Protein AF-A0A7I9VEM4-F1 (afdb_monomer)

InterPro domains:
  IPR002543 FtsK domain [PS50901] (90-283)
  IPR027417 P-loop containing nucleoside triphosphate hydrolase [G3DSA:3.40.50.300] (82-344)
  IPR027417 P-loop containing nucleoside triphosphate hydrolase [SSF52540] (73-290)

Solvent-accessible surface area (backbone atoms only — not comparable to full-atom values): 19130 Å² total; per-residue (Å²): 131,53,75,67,57,57,60,69,68,48,64,44,44,45,80,46,79,41,84,38,64,77,85,59,50,58,69,53,55,30,50,48,29,55,51,49,18,66,72,71,64,29,75,43,36,25,45,45,51,76,72,59,96,33,36,32,42,30,43,35,29,55,44,72,77,66,52,54,68,80,55,92,83,59,78,43,41,77,78,74,58,60,70,81,61,45,71,75,27,41,39,71,31,28,33,33,74,82,68,44,78,37,64,46,70,54,37,37,89,90,64,14,19,41,32,38,39,34,34,18,40,91,76,18,32,55,66,28,48,60,47,34,51,51,54,46,43,61,69,54,62,66,44,40,36,34,41,30,32,65,76,45,77,85,56,52,87,48,53,93,73,40,75,40,74,26,40,48,71,68,49,37,40,49,51,43,45,52,49,36,53,49,34,54,54,39,45,55,50,25,50,75,72,73,42,98,39,36,44,72,70,85,79,40,64,38,34,39,38,39,36,49,44,48,36,52,67,65,69,72,62,59,56,74,64,58,42,51,53,36,55,51,29,49,35,51,34,48,74,53,21,30,41,36,20,30,16,42,39,39,31,28,56,81,83,56,87,76,55,48,59,68,79,31,58,74,45,41,33,34,28,39,32,14,27,33,89,36,70,68,55,35,45,70,68,51,74,77,67,57,54,54,39,86,49,31,44,67,60,72,58,55,71,45,97,88,68,47,42,40,33,44,19,32,29,30,40,36,44,84,78,41,99,46,62,40,53,33,27,34,40,65,62,61,62,69,60,48,36,65,74,71,68,49,77,78,79,78,73,80,75,86,79,122

Foldseek 3Di:
DDPVVVLVPDDQKDKDKDQAAVPDDLVNQQVVQVVCCVVVVFPGKFWFDDDDPRITIIITGSHQPQLAPDDPVPPFCLVVDPLVVCVQQWFFWWAFSVRDTDIDGQAHFLFAGAEEEFEEDPQLQSLRRVLRVLLSCLLNVLEQEEEEDAVCPRPVLCCVRHNYYHHDLLVVLVVLLVLLVLLVVLVVVCVVVVGPADGPPVSHGQYEYAHEALLCNVPVCDDPVSNVSSLVSLLSCLVRVGRSNYYYHYYHYCPDLVSHDPSSLLSHAKFKQGAHCDPVSQCSGAVDARNSHDTSVPQDWDQDPVRHTSSNQWIWIDGNNDPTITTTGTRDHDSVCSCQPRPDDDPPDPPPPD

Secondary structure (DSSP, 8-state):
--HHHHHHTS-SEEEEEEE--TT--HHHHHHHHHHHHHHHT-SEEEESSS-BTTEEEEEEESS-TTTSPPPTTS--GGGS--GGGGTTSEEEEEEETTSPEEEEES-BTTTB--EEEEE--TTS-TTHHHHHHHHHHHHH-SSEEEEE-GGGTTTGGGGGGSSEEE-SHHHHHHHHHHHHHHHHHHHHHHHHTT-SSPPTTTT---EEEEE--HHHHHHS---HHHHHHHHHHHHHHHHHTGGGTEEEEEEE----TTSS-HHHHTT-SEEEEES-S-HHHHHHH-SS--TTPPPGGG---PBPTTS-BTTTTEEEEESTTSSS-EEEEE----HHHHIIIIISPPPPPPP---

pLDDT: mean 81.52, std 15.47, range [27.78, 98.62]

Mean predicted aligned error: 8.84 Å

Radius of gyration: 21.84 Å; Cα contacts (8 Å, |Δi|>4): 693; chains: 1; bounding box: 59×65×66 Å

Nearest PDB structures (foldseek):
  2ius-assembly4_D  TM=7.019E-01  e=2.574E-15  Escherichia coli
  6t8g-assembly1_C  TM=7.020E-01  e=4.641E-14  Pseudomonas aeruginosa PAO1
  2ius-assembly5_E  TM=7.196E-01  e=4.371E-13  Escherichia coli
  6o1x-assembly1_A  TM=6.383E-01  e=2.728E-1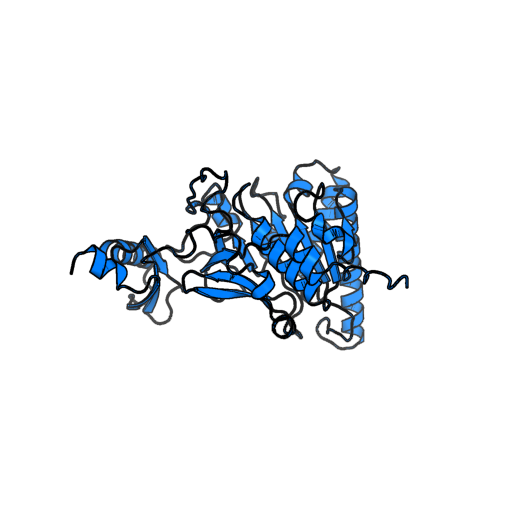4  Clostridium perfringens
  2ius-assembly6_F  TM=6.865E-01  e=6.608E-13  Escherichia coli

Organism: NCBI:txid589161

Structure (mmCIF, N/CA/C/O backbone):
data_AF-A0A7I9VEM4-F1
#
_entry.id   AF-A0A7I9VEM4-F1
#
loop_
_atom_site.group_PDB
_atom_site.id
_atom_site.type_symbol
_atom_site.label_atom_id
_atom_site.label_alt_id
_atom_site.label_comp_id
_atom_site.label_asym_id
_atom_site.label_entity_id
_atom_site.label_seq_id
_atom_site.pdbx_PDB_ins_code
_atom_site.Cartn_x
_atom_site.Cartn_y
_atom_site.Cartn_z
_atom_site.occupancy
_atom_site.B_iso_or_equiv
_atom_site.auth_seq_id
_atom_site.auth_comp_id
_atom_site.auth_asym_id
_atom_site.auth_atom_id
_atom_site.pdbx_PDB_model_num
ATOM 1 N N . MET A 1 1 ? -29.617 -12.136 35.404 1.00 40.91 1 MET A N 1
ATOM 2 C CA . MET A 1 1 ? -28.820 -11.665 34.256 1.00 40.91 1 MET A CA 1
ATOM 3 C C . MET A 1 1 ? -28.214 -10.336 34.661 1.00 40.91 1 MET A C 1
ATOM 5 O O . MET A 1 1 ? -28.963 -9.399 34.912 1.00 40.91 1 MET A O 1
ATOM 9 N N . THR A 1 2 ? -26.906 -10.287 34.896 1.00 35.69 2 THR A N 1
ATOM 10 C CA . THR A 1 2 ? -26.232 -9.036 35.275 1.00 35.69 2 THR A CA 1
ATOM 11 C C . THR A 1 2 ? -26.136 -8.103 34.061 1.00 35.69 2 THR A C 1
ATOM 13 O O . THR A 1 2 ? -26.256 -8.552 32.921 1.00 35.69 2 THR A O 1
ATOM 16 N N . ILE A 1 3 ? -25.897 -6.804 34.278 1.00 27.95 3 ILE A N 1
ATOM 17 C CA . ILE A 1 3 ? -25.598 -5.855 33.185 1.00 27.95 3 ILE A CA 1
ATOM 18 C C . ILE A 1 3 ? -24.415 -6.343 32.327 1.00 27.95 3 ILE A C 1
ATOM 20 O O . ILE A 1 3 ? -24.415 -6.138 31.117 1.00 27.95 3 ILE A O 1
ATOM 24 N N . PHE A 1 4 ? -23.453 -7.046 32.933 1.00 27.78 4 PHE A N 1
ATOM 25 C CA . PHE A 1 4 ? -22.314 -7.647 32.239 1.00 27.78 4 PHE A CA 1
ATOM 26 C C . PHE A 1 4 ? -22.705 -8.840 31.355 1.00 27.78 4 PHE A C 1
ATOM 28 O O . PHE A 1 4 ? -22.141 -8.999 30.274 1.00 27.78 4 PHE A O 1
ATOM 35 N N . ASP A 1 5 ? -23.694 -9.640 31.761 1.00 31.11 5 ASP A N 1
ATOM 36 C CA . ASP A 1 5 ? -24.197 -10.758 30.950 1.00 31.11 5 ASP A CA 1
ATOM 37 C C . ASP A 1 5 ? -24.997 -10.261 29.736 1.00 31.11 5 ASP A C 1
ATOM 39 O O . ASP A 1 5 ? -24.892 -10.831 28.655 1.00 31.11 5 ASP A O 1
ATOM 43 N N . ALA A 1 6 ? -25.745 -9.161 29.889 1.00 33.69 6 ALA A N 1
ATOM 44 C CA . ALA A 1 6 ? -26.429 -8.492 28.780 1.00 33.69 6 ALA A CA 1
ATOM 45 C C . ALA A 1 6 ? -25.438 -7.827 27.805 1.00 33.69 6 ALA A C 1
ATOM 47 O O . ALA A 1 6 ? -25.625 -7.893 26.594 1.00 33.69 6 ALA A O 1
ATOM 48 N N . TYR A 1 7 ? -24.359 -7.234 28.330 1.00 32.62 7 TYR A N 1
ATOM 49 C CA . TYR A 1 7 ? -23.289 -6.620 27.537 1.00 32.62 7 TYR A CA 1
ATOM 50 C C . TYR A 1 7 ? -22.521 -7.650 26.693 1.00 32.62 7 TYR A C 1
ATOM 52 O O . TYR A 1 7 ? -22.206 -7.387 25.539 1.00 32.62 7 TYR A O 1
ATOM 60 N N . ARG A 1 8 ? -22.273 -8.854 27.229 1.00 38.12 8 ARG A N 1
ATOM 61 C CA . ARG A 1 8 ? -21.627 -9.962 26.498 1.00 38.12 8 ARG A CA 1
ATOM 62 C C . ARG A 1 8 ? -22.510 -10.619 25.432 1.00 38.12 8 ARG A C 1
ATOM 64 O O . ARG A 1 8 ? -21.977 -11.320 24.579 1.00 38.12 8 ARG A O 1
ATOM 71 N N . ALA A 1 9 ? -23.828 -10.436 25.500 1.00 44.88 9 ALA A N 1
ATOM 72 C CA . ALA A 1 9 ? -24.782 -11.028 24.561 1.00 44.88 9 ALA A CA 1
ATOM 73 C C . ALA A 1 9 ? -24.984 -10.191 23.284 1.00 44.88 9 ALA A C 1
ATOM 75 O O . ALA A 1 9 ? -25.562 -10.687 22.318 1.00 44.88 9 ALA A O 1
ATOM 76 N N . LEU A 1 10 ? -24.531 -8.933 23.269 1.00 51.28 10 LEU A N 1
ATOM 77 C CA . LEU A 1 10 ? -24.575 -8.087 22.079 1.00 51.28 10 LEU A CA 1
ATOM 78 C C . LEU A 1 10 ? -23.469 -8.500 21.107 1.00 51.28 10 LEU A C 1
ATOM 80 O O . LEU A 1 10 ? -22.332 -8.738 21.518 1.00 51.28 10 LEU A O 1
ATOM 84 N N . ALA A 1 11 ? -23.799 -8.563 19.813 1.00 62.16 11 ALA A N 1
ATOM 85 C CA . ALA A 1 11 ? -22.794 -8.781 18.782 1.00 62.16 11 ALA A CA 1
ATOM 86 C C . ALA A 1 11 ? -21.699 -7.699 18.908 1.00 62.16 11 ALA A C 1
ATOM 88 O O . ALA A 1 11 ? -22.055 -6.523 19.075 1.00 62.16 11 ALA A O 1
ATOM 89 N N . PRO A 1 12 ? -20.403 -8.071 18.855 1.00 72.62 12 PRO A N 1
ATOM 90 C CA . PRO A 1 12 ? -19.290 -7.151 19.095 1.00 72.62 12 PRO A CA 1
ATOM 91 C C . PRO A 1 12 ? -19.308 -5.928 18.184 1.00 72.62 12 PRO A C 1
ATOM 93 O O . PRO A 1 12 ? -18.964 -4.839 18.633 1.00 72.62 12 PRO A O 1
ATOM 96 N N . VAL A 1 13 ? -19.764 -6.100 16.941 1.00 76.81 13 VAL A N 1
ATOM 97 C CA . VAL A 1 13 ? -20.011 -5.020 15.986 1.00 76.81 13 VAL A CA 1
ATOM 98 C C . VAL A 1 13 ? -21.348 -5.252 15.286 1.00 76.81 13 VAL A C 1
ATOM 100 O O . VAL A 1 13 ? -21.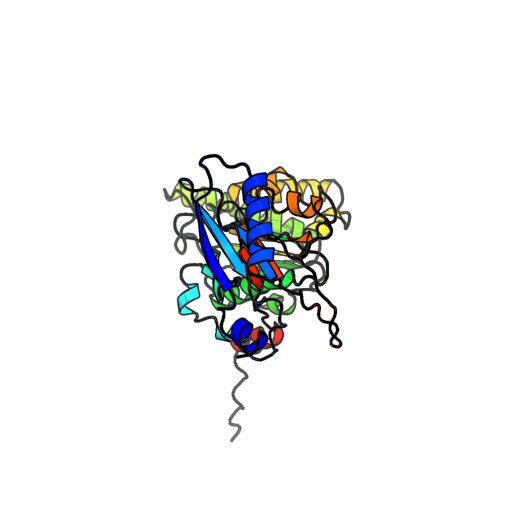744 -6.392 15.039 1.00 76.81 13 VAL A O 1
ATOM 103 N N . GLN A 1 14 ? -22.079 -4.171 15.019 1.00 81.88 14 GLN A N 1
ATOM 104 C CA . GLN A 1 14 ? -23.403 -4.182 14.397 1.00 81.88 14 GLN A CA 1
ATOM 105 C C . GLN A 1 14 ? -23.510 -3.064 13.359 1.00 81.88 14 GLN A C 1
ATOM 107 O O . GLN A 1 14 ? -22.944 -1.989 13.540 1.00 81.88 14 GLN A O 1
ATOM 112 N N . ILE A 1 15 ? -24.275 -3.293 12.292 1.00 83.88 15 ILE A N 1
ATOM 113 C CA . ILE A 1 15 ? -24.684 -2.228 11.372 1.00 83.88 15 ILE A CA 1
ATOM 114 C C . ILE A 1 15 ? -26.116 -1.847 11.715 1.00 83.88 15 ILE A C 1
ATOM 116 O O . ILE A 1 15 ? -26.997 -2.707 11.730 1.00 83.88 15 ILE A O 1
ATOM 120 N N . ILE A 1 16 ? -26.348 -0.562 11.960 1.00 85.75 16 ILE A N 1
ATOM 121 C CA . ILE A 1 16 ? -27.693 -0.018 12.128 1.00 85.75 16 ILE A CA 1
ATOM 122 C C . ILE A 1 16 ? -27.993 0.966 11.006 1.00 85.75 16 ILE A C 1
ATOM 124 O O . ILE A 1 16 ? -27.145 1.765 10.609 1.00 85.75 16 ILE A O 1
ATOM 128 N N . GLU A 1 17 ? -29.211 0.902 10.489 1.00 86.75 17 GLU A N 1
ATOM 129 C CA . GLU A 1 17 ? -29.718 1.864 9.519 1.00 86.75 17 GLU A CA 1
ATOM 130 C C . GLU A 1 17 ? -30.611 2.852 10.255 1.00 86.75 17 GLU A C 1
ATOM 132 O O . GLU A 1 17 ? -31.497 2.459 11.014 1.00 86.75 17 GLU A O 1
ATOM 137 N N . VAL A 1 18 ? -30.338 4.140 10.072 1.00 84.88 18 VAL A N 1
ATOM 138 C CA . VAL A 1 18 ? -31.091 5.209 10.717 1.00 84.88 18 VAL A CA 1
ATOM 139 C C . VAL A 1 18 ? -31.593 6.152 9.644 1.00 84.88 18 VAL A C 1
ATOM 141 O O . VAL A 1 18 ? -30.808 6.671 8.846 1.00 84.88 18 VAL A O 1
ATOM 144 N N . ASP A 1 19 ? -32.902 6.381 9.640 1.00 83.69 19 ASP A N 1
ATOM 145 C CA . ASP A 1 19 ? -33.511 7.385 8.782 1.00 83.69 19 ASP A CA 1
ATOM 146 C C . ASP A 1 19 ? -32.981 8.761 9.172 1.00 83.69 19 ASP A C 1
ATOM 148 O O . ASP A 1 19 ? -33.118 9.221 10.309 1.00 83.69 19 ASP A O 1
ATOM 152 N N . THR A 1 20 ? -32.348 9.418 8.212 1.00 77.19 20 THR A N 1
ATOM 153 C CA . THR A 1 20 ? -31.816 10.761 8.367 1.00 77.19 20 THR A CA 1
ATOM 154 C C . THR A 1 20 ? -32.579 11.692 7.433 1.00 77.19 20 THR A C 1
ATOM 156 O O . THR A 1 20 ? -32.836 11.338 6.281 1.00 77.19 20 THR A O 1
ATOM 159 N N . PRO A 1 21 ? -32.980 12.897 7.883 1.00 71.69 21 PRO A N 1
ATOM 160 C CA . PRO A 1 21 ? -33.662 13.843 7.008 1.00 71.69 21 PRO A CA 1
ATOM 161 C C . PRO A 1 21 ? -32.906 14.003 5.682 1.00 71.69 21 PRO A C 1
ATOM 163 O O . PRO A 1 21 ? -31.674 14.060 5.669 1.00 71.69 21 PRO A O 1
ATOM 166 N N . ARG A 1 22 ? -33.625 14.048 4.553 1.00 66.25 22 ARG A N 1
ATOM 167 C CA . ARG A 1 22 ? -32.984 14.266 3.246 1.00 66.25 22 ARG A CA 1
ATOM 168 C C . ARG A 1 22 ? -32.203 15.580 3.277 1.00 66.25 22 ARG A C 1
ATOM 170 O O . ARG A 1 22 ? -32.788 16.620 3.567 1.00 66.25 22 ARG A O 1
ATOM 177 N N . GLY A 1 23 ? -30.910 15.521 2.958 1.00 66.00 23 GLY A N 1
ATOM 178 C CA . GLY A 1 23 ? -30.020 16.682 3.015 1.00 66.00 23 GLY A CA 1
ATOM 179 C C . GLY A 1 23 ? -29.618 17.080 4.436 1.00 66.00 23 GLY A C 1
ATOM 180 O O . GLY A 1 23 ? -29.333 18.253 4.673 1.00 66.00 23 GLY A O 1
ATOM 181 N N . ALA A 1 24 ? -29.635 16.143 5.391 1.00 70.25 24 ALA A N 1
ATOM 182 C CA . ALA A 1 24 ? -29.092 16.395 6.719 1.00 70.25 24 ALA A CA 1
ATOM 183 C C . ALA A 1 24 ? -27.614 16.765 6.587 1.00 70.25 24 ALA A C 1
ATOM 185 O O . ALA A 1 24 ? -26.863 16.111 5.865 1.00 70.25 24 ALA A O 1
ATOM 186 N N . SER A 1 25 ? -27.210 17.828 7.278 1.00 77.19 25 SER A N 1
ATOM 187 C CA . SER A 1 25 ? -25.817 18.247 7.261 1.00 77.19 25 SER A CA 1
ATOM 188 C C . SER A 1 25 ? -24.925 17.210 7.939 1.00 77.19 25 SER A C 1
ATOM 190 O O . SER A 1 25 ? -25.363 16.454 8.809 1.00 77.19 25 SER A O 1
ATOM 192 N N . ASP A 1 26 ? -23.645 17.245 7.594 1.00 75.69 26 ASP A N 1
ATOM 193 C CA . ASP A 1 26 ? -22.571 16.485 8.237 1.00 75.69 26 ASP A CA 1
ATOM 194 C C . ASP A 1 26 ? -22.640 16.557 9.771 1.00 75.69 26 ASP A C 1
ATOM 196 O O . ASP A 1 26 ? -22.561 15.547 10.466 1.00 75.69 26 ASP A O 1
ATOM 200 N N . LEU A 1 27 ? -22.940 17.749 10.289 1.00 78.12 27 LEU A N 1
ATOM 201 C CA . LEU A 1 27 ? -23.084 18.026 11.716 1.00 78.12 27 LEU A CA 1
ATOM 202 C C . LEU A 1 27 ? -24.274 17.290 12.359 1.00 78.12 27 LEU A C 1
ATOM 204 O O . LEU A 1 27 ? -24.219 16.905 13.527 1.00 78.12 27 LEU A O 1
ATOM 208 N N . VAL A 1 28 ? -25.356 17.068 11.606 1.00 82.00 28 VAL A N 1
ATOM 209 C CA . VAL A 1 28 ? -26.491 16.253 12.064 1.00 82.00 28 VAL A CA 1
ATOM 210 C C . VAL A 1 28 ? -26.082 14.785 12.131 1.00 82.00 28 VAL A C 1
ATOM 212 O O . VAL A 1 28 ? -26.364 14.132 13.132 1.00 82.00 28 VAL A O 1
ATOM 215 N N . VAL A 1 29 ? -25.387 14.271 11.114 1.00 81.62 29 VAL A N 1
ATOM 216 C CA . VAL A 1 29 ? -24.909 12.877 11.093 1.00 81.62 29 VAL A CA 1
ATOM 217 C C . VAL A 1 29 ? -23.945 12.607 12.253 1.00 81.62 29 VAL A C 1
ATOM 219 O O . VAL A 1 29 ? -24.109 11.608 12.953 1.00 81.62 29 VAL A O 1
ATOM 222 N N . GLU A 1 30 ? -23.010 13.520 12.516 1.00 81.00 30 GLU A N 1
ATOM 223 C CA . GLU A 1 30 ? -22.093 13.456 13.662 1.00 81.00 30 GLU A CA 1
ATOM 224 C C . GLU A 1 30 ? -22.829 13.490 15.001 1.00 81.00 30 GLU A C 1
ATOM 226 O O . GLU A 1 30 ? -22.563 12.679 15.891 1.00 81.00 30 GLU A O 1
ATOM 231 N N . SER A 1 31 ? -23.804 14.392 15.139 1.00 84.50 31 SER A N 1
ATOM 232 C CA . SER A 1 31 ? -24.623 14.470 16.346 1.00 84.50 31 SER A CA 1
ATOM 233 C C . SER A 1 31 ? -25.394 13.169 16.585 1.00 84.50 31 SER A C 1
ATOM 235 O O . SER A 1 31 ? -25.419 12.670 17.713 1.00 84.50 31 SER A O 1
ATOM 237 N N . LEU A 1 32 ? -25.966 12.571 15.533 1.00 85.62 32 LEU A N 1
ATOM 238 C CA . LEU A 1 32 ? -26.626 11.269 15.622 1.00 85.62 32 LEU A CA 1
ATOM 239 C C . LEU A 1 32 ? -25.650 10.164 16.031 1.00 85.62 32 LEU A C 1
ATOM 241 O O . LEU A 1 32 ? -25.994 9.385 16.916 1.00 85.62 32 LEU A O 1
ATOM 245 N N . ALA A 1 33 ? -24.451 10.106 15.443 1.00 85.69 33 ALA A N 1
ATOM 246 C CA . ALA A 1 33 ? -23.428 9.129 15.817 1.00 85.69 33 ALA A CA 1
ATOM 247 C C . ALA A 1 33 ? -23.107 9.209 17.318 1.00 85.69 33 ALA A C 1
ATOM 249 O O . ALA A 1 33 ? -23.165 8.196 18.014 1.00 85.69 33 ALA A O 1
ATOM 250 N N . GLY A 1 34 ? -22.883 10.420 17.840 1.00 84.81 34 GLY A N 1
ATOM 251 C CA . GLY A 1 34 ? -22.622 10.643 19.264 1.00 84.81 34 GLY A CA 1
ATOM 252 C C . GLY A 1 34 ? -23.800 10.248 20.164 1.00 84.81 34 GLY A C 1
ATOM 253 O O . GLY A 1 34 ? -23.609 9.619 21.208 1.00 84.81 34 GLY A O 1
ATOM 254 N N . VAL A 1 35 ? -25.038 10.549 19.752 1.00 86.50 35 VAL A N 1
ATOM 255 C CA . VAL A 1 35 ? -26.246 10.116 20.478 1.00 86.50 35 VAL A CA 1
ATOM 256 C C . VAL A 1 35 ? -26.361 8.592 20.487 1.00 86.50 35 VAL A C 1
ATOM 258 O O . VAL A 1 35 ? -26.623 8.013 21.543 1.00 86.50 35 VAL A O 1
ATOM 261 N N . LEU A 1 36 ? -26.154 7.936 19.344 1.00 86.19 36 LEU A N 1
ATOM 262 C CA . LEU A 1 36 ? -26.196 6.480 19.211 1.00 86.19 36 LEU A CA 1
ATOM 263 C C . LEU A 1 36 ? -25.116 5.825 20.072 1.00 86.19 36 LEU A C 1
ATOM 265 O O . LEU A 1 36 ? -25.434 4.920 20.839 1.00 86.19 36 LEU A O 1
ATOM 269 N N . GLN A 1 37 ? -23.880 6.327 20.032 1.00 86.12 37 GLN A N 1
ATOM 270 C CA . GLN A 1 37 ? -22.776 5.827 20.851 1.00 86.12 37 GLN A CA 1
ATOM 271 C C . GLN A 1 37 ? -23.112 5.896 22.341 1.00 86.12 37 GLN A C 1
ATOM 273 O O . GLN A 1 37 ? -23.050 4.884 23.041 1.00 86.12 37 GLN A O 1
ATOM 278 N N . ALA A 1 38 ? -23.560 7.061 22.820 1.00 84.38 38 ALA A N 1
ATOM 279 C CA . ALA A 1 38 ? -23.916 7.254 24.222 1.00 84.38 38 ALA A CA 1
ATOM 280 C C . ALA A 1 38 ? -25.108 6.381 24.655 1.00 84.38 38 ALA A C 1
ATOM 282 O O . ALA A 1 38 ? -25.113 5.827 25.757 1.00 84.38 38 ALA A O 1
ATOM 283 N N . ARG A 1 39 ? -26.131 6.246 23.800 1.00 85.31 39 ARG A N 1
ATOM 284 C CA . ARG A 1 39 ? -27.354 5.485 24.106 1.00 85.31 39 ARG A CA 1
ATOM 285 C C . ARG A 1 39 ? -27.134 3.983 24.091 1.00 85.31 39 ARG A C 1
ATOM 287 O O . ARG A 1 39 ? -27.628 3.300 24.985 1.00 85.31 39 ARG A O 1
ATOM 294 N N . LEU A 1 40 ? -26.398 3.492 23.101 1.00 83.38 40 LEU A N 1
ATOM 295 C CA . LEU A 1 40 ? -26.060 2.079 22.967 1.00 83.38 40 LEU A CA 1
ATOM 296 C C . LEU A 1 40 ? -24.928 1.674 23.917 1.00 83.38 40 LEU A C 1
ATOM 298 O O . LEU A 1 40 ? -24.722 0.484 24.128 1.00 83.38 40 LEU A O 1
ATOM 302 N N . ARG A 1 41 ? -24.236 2.652 24.528 1.00 80.88 41 ARG A N 1
ATOM 303 C CA . ARG A 1 41 ? -22.992 2.446 25.288 1.00 80.88 41 ARG A CA 1
ATOM 304 C C . ARG A 1 41 ? -21.959 1.700 24.445 1.00 80.88 41 ARG A C 1
ATOM 306 O O . ARG A 1 41 ? -21.277 0.806 24.938 1.00 80.88 41 ARG A O 1
ATOM 313 N N . ALA A 1 42 ? -21.922 2.048 23.165 1.00 81.50 42 ALA A N 1
ATOM 314 C CA . ALA A 1 42 ? -20.974 1.502 22.218 1.00 81.50 42 ALA A CA 1
ATOM 315 C C . ALA A 1 42 ? -19.599 2.134 22.454 1.00 81.50 42 ALA A C 1
ATOM 317 O O . ALA A 1 42 ? -19.496 3.291 22.866 1.00 81.50 42 ALA A O 1
ATOM 318 N N . GLU A 1 43 ? -18.550 1.378 22.167 1.00 79.88 43 GLU A N 1
ATOM 319 C CA . GLU A 1 43 ? -17.173 1.855 22.212 1.00 79.88 43 GLU A CA 1
ATOM 320 C C . GLU A 1 43 ? -16.934 2.918 21.140 1.00 79.88 43 GLU A C 1
ATOM 322 O O . GLU A 1 43 ? -16.400 3.985 21.435 1.00 79.88 43 GLU A O 1
ATOM 327 N N . SER A 1 44 ? -17.431 2.685 19.923 1.00 80.88 44 SER A N 1
ATOM 328 C CA . SER A 1 44 ? -17.488 3.701 18.871 1.00 80.88 44 SER A CA 1
ATOM 329 C C . SER A 1 44 ? -18.716 3.526 17.981 1.00 80.88 44 SER A C 1
ATOM 331 O O . SER A 1 44 ? -19.244 2.423 17.829 1.00 80.88 44 SER A O 1
ATOM 333 N N . VAL A 1 45 ? -19.196 4.632 17.410 1.00 84.25 45 VAL A N 1
ATOM 334 C CA . VAL A 1 45 ? -20.229 4.631 16.369 1.00 84.25 45 VAL A CA 1
ATOM 335 C C . VAL A 1 45 ? -19.806 5.596 15.286 1.00 84.25 45 VAL A C 1
ATOM 337 O O . VAL A 1 45 ? -19.500 6.747 15.583 1.00 84.25 45 VAL A O 1
ATOM 340 N N . TYR A 1 46 ? -19.814 5.143 14.039 1.00 85.19 46 TYR A N 1
ATOM 341 C CA . TYR A 1 46 ? -19.422 5.978 12.914 1.00 85.19 46 TYR A CA 1
ATOM 342 C C . TYR A 1 46 ? -20.195 5.611 11.644 1.00 85.19 46 TYR A C 1
ATOM 344 O O . TYR A 1 46 ? -20.581 4.452 11.465 1.00 85.19 46 TYR A O 1
ATOM 352 N N . PRO A 1 47 ? -20.475 6.576 10.754 1.00 82.50 47 PRO A N 1
ATOM 353 C CA . PRO A 1 47 ? -21.191 6.293 9.520 1.00 82.50 47 PRO A CA 1
ATOM 354 C C . PRO A 1 47 ? -20.296 5.540 8.531 1.00 82.50 47 PRO A C 1
ATOM 356 O O . PRO A 1 47 ? -19.118 5.852 8.373 1.00 82.50 47 PRO A O 1
ATOM 359 N N . LEU A 1 48 ? -20.868 4.556 7.837 1.00 74.50 48 LEU A N 1
ATOM 360 C CA . LEU A 1 48 ? -20.177 3.816 6.777 1.00 74.50 48 LEU A CA 1
ATOM 361 C C . LEU A 1 48 ? -20.183 4.587 5.449 1.00 74.50 48 LEU A C 1
ATOM 363 O O . LEU A 1 48 ? -19.206 4.544 4.705 1.00 74.50 48 LEU A O 1
ATOM 367 N N . ASN A 1 49 ? -21.275 5.305 5.163 1.00 67.88 49 ASN A N 1
ATOM 368 C CA . ASN A 1 49 ? -21.498 6.007 3.901 1.00 67.88 49 ASN A CA 1
ATOM 369 C C . ASN A 1 49 ? -22.110 7.392 4.171 1.00 67.88 49 ASN A C 1
ATOM 371 O O . ASN A 1 49 ? -22.921 7.547 5.088 1.00 67.88 49 ASN A O 1
ATOM 375 N N . VAL A 1 50 ? -21.791 8.375 3.323 1.00 59.62 50 VAL A N 1
ATOM 376 C CA . VAL A 1 50 ? -22.518 9.656 3.276 1.00 59.62 50 VAL A CA 1
ATOM 377 C C . VAL A 1 50 ? -23.906 9.411 2.661 1.00 59.62 50 VAL A C 1
ATOM 379 O O . VAL A 1 50 ? -24.031 8.599 1.745 1.00 59.62 50 VAL A O 1
ATOM 382 N N . GLN A 1 51 ? -24.942 10.050 3.221 1.00 60.03 51 GLN A N 1
ATOM 383 C CA . GLN A 1 51 ? -26.377 9.780 3.017 1.00 60.03 51 GLN A CA 1
ATOM 384 C C . GLN A 1 51 ? -26.758 9.237 1.625 1.00 60.03 51 GLN A C 1
ATOM 386 O O . GLN A 1 51 ? -26.629 9.933 0.618 1.00 60.03 51 GLN A O 1
ATOM 391 N N . VAL A 1 52 ? -27.364 8.045 1.577 1.00 55.88 52 VAL A N 1
ATOM 392 C CA . VAL A 1 52 ? -28.004 7.518 0.360 1.00 55.88 52 VAL A CA 1
ATOM 393 C C . VAL A 1 52 ? -29.511 7.472 0.598 1.00 55.88 52 VAL A C 1
ATOM 395 O O . VAL A 1 52 ? -29.995 6.741 1.454 1.00 55.88 52 VAL A O 1
ATOM 398 N N . GLY A 1 53 ? -30.276 8.285 -0.135 1.00 59.09 53 GLY A N 1
ATOM 399 C CA . GLY A 1 53 ? -31.744 8.193 -0.156 1.00 59.09 53 GLY A CA 1
ATOM 400 C C . GLY A 1 53 ? -32.502 8.685 1.090 1.00 59.09 53 GLY A C 1
ATOM 401 O O . GLY A 1 53 ? -33.727 8.576 1.105 1.00 59.09 53 GLY A O 1
ATOM 402 N N . GLY A 1 54 ? -31.832 9.282 2.083 1.00 72.31 54 GLY A N 1
ATOM 403 C CA . GLY A 1 54 ? -32.449 9.669 3.367 1.00 72.31 54 GLY A CA 1
ATOM 404 C C . GLY A 1 54 ? -32.272 8.630 4.481 1.00 72.31 54 GLY A C 1
ATOM 405 O O . GLY A 1 54 ? -32.966 8.679 5.489 1.00 72.31 54 GLY A O 1
ATOM 406 N N . THR A 1 55 ? -31.338 7.696 4.310 1.00 78.50 55 THR A N 1
ATOM 407 C CA . THR A 1 55 ? -30.941 6.745 5.349 1.00 78.50 55 THR A CA 1
ATOM 408 C C . THR A 1 55 ? -29.417 6.761 5.463 1.00 78.50 55 THR A C 1
ATOM 410 O O . THR A 1 55 ? -28.699 6.836 4.460 1.00 78.50 55 THR A O 1
ATOM 413 N N . THR A 1 56 ? -28.911 6.701 6.693 1.00 82.12 56 THR A N 1
ATOM 414 C CA . THR A 1 56 ? -27.480 6.581 6.990 1.00 82.12 56 THR A CA 1
ATOM 415 C C . THR A 1 56 ? -27.224 5.246 7.674 1.00 82.12 56 THR A C 1
ATOM 417 O O . THR A 1 56 ? -27.901 4.901 8.643 1.00 82.12 56 THR A O 1
ATOM 420 N N . LYS A 1 57 ? -26.230 4.496 7.185 1.00 85.06 57 LYS A N 1
ATOM 421 C CA . LYS A 1 57 ? -25.759 3.278 7.853 1.00 85.06 57 LYS A CA 1
ATOM 422 C C . LYS A 1 57 ? -24.645 3.632 8.825 1.00 85.06 57 LYS A C 1
ATOM 424 O O . LYS A 1 57 ? -23.660 4.245 8.414 1.00 85.06 57 LYS A O 1
ATOM 429 N N . PHE A 1 58 ? -24.778 3.211 10.074 1.00 85.31 58 PHE A N 1
ATOM 430 C CA . PHE A 1 58 ? -23.754 3.355 11.100 1.00 85.31 58 PHE A CA 1
ATOM 431 C C . PHE A 1 58 ? -23.159 1.995 11.448 1.00 85.31 58 PHE A C 1
ATOM 433 O O . PHE A 1 58 ? -23.889 1.028 11.667 1.00 85.31 58 PHE A O 1
ATOM 440 N N . CYS A 1 59 ? -21.834 1.942 11.526 1.00 85.44 59 CYS A N 1
ATOM 441 C CA . CYS A 1 59 ? -21.114 0.885 12.212 1.00 85.44 59 CYS A CA 1
ATOM 442 C C . CYS A 1 59 ? -21.138 1.193 13.709 1.00 85.44 59 CYS A C 1
ATOM 444 O O . CYS A 1 59 ? -20.751 2.286 14.121 1.00 85.44 59 CYS A O 1
ATOM 446 N N . VAL A 1 60 ? -21.616 0.249 14.510 1.00 84.25 60 VAL A N 1
ATOM 447 C CA . VAL A 1 60 ? -21.675 0.326 15.969 1.00 84.25 60 VAL A CA 1
ATOM 448 C C . VAL A 1 60 ? -20.731 -0.727 16.518 1.00 84.25 60 VAL A C 1
ATOM 450 O O . VAL A 1 60 ? -21.026 -1.919 16.460 1.00 84.25 60 VAL A O 1
ATOM 453 N N . VAL A 1 61 ? -19.607 -0.288 17.068 1.00 80.62 61 VAL A N 1
ATOM 454 C CA . VAL A 1 61 ? -18.625 -1.153 17.720 1.00 80.62 61 VAL A CA 1
ATOM 455 C C . VAL A 1 61 ? -18.971 -1.218 19.205 1.00 80.62 61 VAL A C 1
ATOM 457 O O . VAL A 1 61 ? -18.769 -0.256 19.939 1.00 80.62 61 VAL A O 1
ATOM 460 N N . MET A 1 62 ? -19.524 -2.343 19.656 1.00 79.12 62 MET A N 1
ATOM 461 C CA . MET A 1 62 ? -19.818 -2.620 21.071 1.00 79.12 62 MET A CA 1
ATOM 462 C C . MET A 1 62 ? -18.584 -3.121 21.829 1.00 79.12 62 MET A C 1
ATOM 464 O O . MET A 1 62 ? -18.463 -2.909 23.036 1.00 79.12 62 MET A O 1
ATOM 468 N N . ARG A 1 63 ? -17.679 -3.803 21.125 1.00 69.44 63 ARG A N 1
ATOM 469 C CA . ARG A 1 63 ? -16.369 -4.221 21.620 1.00 69.44 63 ARG A CA 1
ATOM 470 C C . ARG A 1 63 ? -15.369 -4.143 20.482 1.00 69.44 63 ARG A C 1
ATOM 472 O O . ARG A 1 63 ? -15.591 -4.731 19.427 1.00 69.44 63 ARG A O 1
ATOM 479 N N . ASP A 1 64 ? -14.261 -3.468 20.723 1.00 68.50 64 ASP A N 1
ATOM 480 C CA . ASP A 1 64 ? -13.167 -3.345 19.780 1.00 68.50 64 ASP A CA 1
ATOM 481 C C . ASP A 1 64 ? -12.373 -4.652 19.696 1.00 68.50 64 ASP A C 1
ATOM 483 O O . ASP A 1 64 ? -11.424 -4.907 20.435 1.00 68.50 64 ASP A O 1
ATOM 487 N N . LEU A 1 65 ? -12.809 -5.519 18.784 1.00 62.88 65 LEU A N 1
ATOM 488 C CA . LEU A 1 65 ? -12.179 -6.814 18.538 1.00 62.88 65 LEU A CA 1
ATOM 489 C C . LEU A 1 65 ? -10.804 -6.701 17.876 1.00 62.88 65 LEU A C 1
ATOM 491 O O . LEU A 1 65 ? -10.053 -7.674 17.869 1.00 62.88 65 LEU A O 1
ATOM 495 N N . ILE A 1 66 ? -10.482 -5.542 17.300 1.00 66.69 66 ILE A N 1
ATOM 496 C CA . ILE A 1 66 ? -9.269 -5.344 16.508 1.00 66.69 66 ILE A CA 1
ATOM 497 C C . ILE A 1 66 ? -8.181 -4.564 17.268 1.00 66.69 66 ILE A C 1
ATOM 499 O O . ILE A 1 66 ? -7.029 -4.503 16.814 1.00 66.69 66 ILE A O 1
ATOM 503 N N . SER A 1 67 ? -8.510 -3.983 18.430 1.00 63.94 67 SER A N 1
ATOM 504 C CA . SER A 1 67 ? -7.547 -3.358 19.348 1.00 63.94 67 SER A CA 1
ATOM 505 C C . SER A 1 67 ? -6.901 -4.330 20.331 1.00 63.94 67 SER A C 1
ATOM 507 O O . SER A 1 67 ? -5.822 -4.025 20.852 1.00 63.94 67 SER A O 1
ATOM 509 N N . GLU A 1 68 ? -7.494 -5.506 20.555 1.00 57.28 68 GLU A N 1
ATOM 510 C CA . GLU A 1 68 ? -6.839 -6.574 21.308 1.00 57.28 68 GLU A CA 1
ATOM 511 C C . GLU A 1 68 ? -5.612 -7.075 20.517 1.00 57.28 68 GLU A C 1
ATOM 513 O O . GLU A 1 68 ? -5.708 -7.330 19.312 1.00 57.28 68 GLU A O 1
ATOM 518 N N . PRO A 1 69 ? -4.422 -7.168 21.143 1.00 50.50 69 PRO A N 1
ATOM 519 C CA . PRO A 1 69 ? -3.216 -7.586 20.443 1.00 50.50 69 PRO A CA 1
ATOM 520 C C . PRO A 1 69 ? -3.407 -8.996 19.881 1.00 50.50 69 PRO A C 1
ATOM 522 O O . PRO A 1 69 ? -3.684 -9.940 20.623 1.00 50.50 69 PRO A O 1
ATOM 525 N N . PHE A 1 70 ? -3.237 -9.132 18.564 1.00 50.06 70 PHE A N 1
ATOM 526 C CA . PHE A 1 70 ? -3.255 -10.430 17.898 1.00 50.06 70 PHE A CA 1
ATOM 527 C C . PHE A 1 70 ? -2.196 -11.320 18.554 1.00 50.06 70 PHE A C 1
ATOM 529 O O . PHE A 1 70 ? -1.019 -10.952 18.613 1.00 50.06 70 PHE A O 1
ATOM 536 N N . THR A 1 71 ? -2.615 -12.453 19.117 1.00 43.47 71 THR A N 1
ATOM 537 C CA . THR A 1 71 ? -1.700 -13.332 19.847 1.00 43.47 71 THR A CA 1
ATOM 538 C C . THR A 1 71 ? -0.726 -13.956 18.841 1.00 43.47 71 THR A C 1
ATOM 540 O O . THR A 1 71 ? -1.179 -14.539 17.852 1.00 43.47 71 THR A O 1
ATOM 543 N N . PRO A 1 72 ? 0.603 -13.847 19.036 1.00 41.34 72 PRO A N 1
ATOM 544 C CA . PRO A 1 72 ? 1.562 -14.541 18.186 1.00 41.34 72 PRO A CA 1
ATOM 545 C C . PRO A 1 72 ? 1.226 -16.039 18.152 1.00 41.34 72 PRO A C 1
ATOM 547 O O . PRO A 1 72 ? 1.187 -16.684 19.197 1.00 41.34 72 PRO A O 1
ATOM 550 N N . GLY A 1 73 ? 0.947 -16.578 16.962 1.00 37.97 73 GLY A N 1
ATOM 551 C CA . GLY A 1 73 ? 0.622 -17.996 16.770 1.00 37.97 73 GLY A CA 1
ATOM 552 C C . GLY A 1 73 ? -0.854 -18.338 16.529 1.00 37.97 73 GLY A C 1
ATOM 553 O O . GLY A 1 73 ? -1.195 -19.515 16.560 1.00 37.97 73 GLY A O 1
ATOM 554 N N . THR A 1 74 ? -1.749 -17.375 16.285 1.00 37.44 74 THR A N 1
ATOM 555 C CA . THR A 1 74 ? -3.145 -17.684 15.908 1.00 37.44 74 THR A CA 1
ATOM 556 C C . THR A 1 74 ? -3.763 -16.617 15.011 1.00 37.44 74 THR A C 1
ATOM 558 O O . THR A 1 74 ? -3.904 -15.486 15.453 1.00 37.44 74 THR A O 1
ATOM 561 N N . PRO A 1 75 ? -4.230 -16.994 13.810 1.00 43.88 75 PRO A N 1
ATOM 562 C CA . PRO A 1 75 ? -3.375 -17.482 12.731 1.00 43.88 75 PRO A CA 1
ATOM 563 C C . PRO A 1 75 ? -2.395 -16.382 12.281 1.00 43.88 75 PRO A C 1
ATOM 565 O O . PRO A 1 75 ? -2.770 -15.221 12.104 1.00 43.88 75 PRO A O 1
ATOM 568 N N . SER A 1 76 ? -1.125 -16.742 12.075 1.00 45.50 76 SER A N 1
ATOM 569 C CA . SER A 1 76 ? -0.208 -15.883 11.322 1.00 45.50 76 SER A CA 1
ATOM 570 C C . SER A 1 76 ? -0.775 -15.732 9.909 1.00 45.50 76 SER A C 1
ATOM 572 O O . SER A 1 76 ? -1.268 -16.705 9.335 1.00 45.50 76 SER A O 1
ATOM 574 N N . GLY A 1 77 ? -0.727 -14.526 9.330 1.00 47.34 77 GLY A N 1
ATOM 575 C CA . GLY A 1 77 ? -1.295 -14.276 7.995 1.00 47.34 77 GLY A CA 1
ATOM 576 C C . GLY A 1 77 ? -0.862 -15.315 6.949 1.00 47.34 77 GLY A C 1
ATOM 577 O O . GLY A 1 77 ? -1.636 -15.660 6.072 1.00 47.34 77 GLY A O 1
ATOM 578 N N . ALA A 1 78 ? 0.321 -15.916 7.119 1.00 44.34 78 ALA A N 1
ATOM 579 C CA . ALA A 1 78 ? 0.834 -17.085 6.402 1.00 44.34 78 ALA A CA 1
ATOM 580 C C . ALA A 1 78 ? -0.181 -18.215 6.104 1.00 44.34 78 ALA A C 1
ATOM 582 O O . ALA A 1 78 ? -0.156 -18.766 4.997 1.00 44.34 78 ALA A O 1
ATOM 583 N N . GLU A 1 79 ? -1.050 -18.567 7.057 1.00 49.31 79 GLU A N 1
ATOM 584 C CA . GLU A 1 79 ? -2.070 -19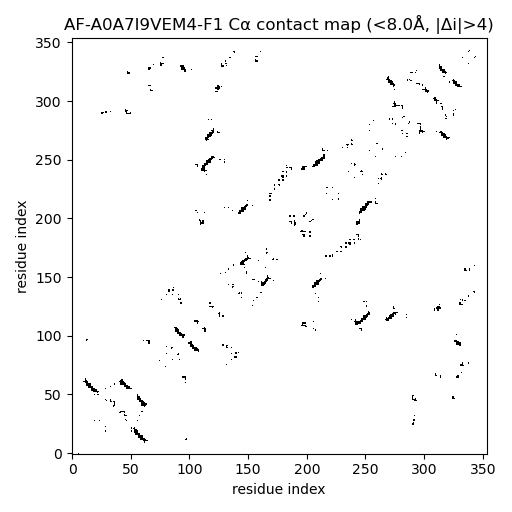.621 6.900 1.00 49.31 79 GLU A CA 1
ATOM 585 C C . GLU A 1 79 ? -3.358 -19.112 6.239 1.00 49.31 79 GLU A C 1
ATOM 587 O O . GLU A 1 79 ? -4.127 -19.902 5.697 1.00 49.31 79 GLU A O 1
ATOM 592 N N . LEU A 1 80 ? -3.560 -17.790 6.215 1.00 51.81 80 LEU A N 1
ATOM 593 C CA . LEU A 1 80 ? -4.712 -17.121 5.603 1.00 51.81 80 LEU A CA 1
ATOM 594 C C . LEU A 1 80 ? -4.582 -16.937 4.083 1.00 51.81 80 LEU A C 1
ATOM 596 O O . LEU A 1 80 ? -5.530 -16.474 3.454 1.00 51.81 80 LEU A O 1
ATOM 600 N N . PHE A 1 81 ? -3.448 -17.304 3.476 1.00 56.72 81 PHE A N 1
ATOM 601 C CA . PHE A 1 81 ? -3.226 -17.178 2.031 1.00 56.72 81 PHE A CA 1
ATOM 602 C C . PHE A 1 81 ? -3.369 -18.531 1.310 1.00 56.72 81 PHE A C 1
ATOM 604 O O . PHE A 1 81 ? -2.362 -19.213 1.081 1.00 56.72 81 PHE A O 1
ATOM 611 N N . PRO A 1 82 ? -4.569 -18.958 0.888 1.00 52.88 82 PRO A N 1
ATOM 612 C CA . PRO A 1 82 ? -4.652 -19.944 -0.179 1.00 52.88 82 PRO A CA 1
ATOM 613 C C . PRO A 1 82 ? -4.096 -19.294 -1.455 1.00 52.88 82 PRO A C 1
ATOM 615 O O . PRO A 1 82 ? -4.631 -18.295 -1.927 1.00 52.88 82 PRO A O 1
ATOM 618 N N . ILE A 1 83 ? -3.003 -19.844 -2.002 1.00 52.16 83 ILE A N 1
ATOM 619 C CA . ILE A 1 83 ? -2.317 -19.339 -3.214 1.00 52.16 83 ILE A CA 1
ATOM 620 C C . ILE A 1 83 ? -3.304 -19.164 -4.379 1.00 52.16 83 ILE A C 1
ATOM 622 O O . ILE A 1 83 ? -3.175 -18.242 -5.176 1.00 52.16 83 ILE A O 1
ATOM 626 N N . GLU A 1 84 ? -4.336 -20.006 -4.418 1.00 50.59 84 GLU A N 1
ATOM 627 C CA . GLU A 1 84 ? -5.432 -19.983 -5.388 1.00 50.59 84 GLU A CA 1
ATOM 628 C C . GLU A 1 84 ? -6.216 -18.657 -5.398 1.00 50.59 84 GLU A C 1
ATOM 630 O O . GLU A 1 84 ? -6.687 -18.247 -6.455 1.00 50.59 84 GLU A O 1
ATOM 635 N N . LYS A 1 85 ? -6.309 -17.949 -4.260 1.00 49.25 85 LYS A N 1
ATOM 636 C CA . LYS A 1 85 ? -6.967 -16.633 -4.158 1.00 49.25 85 LYS A CA 1
ATOM 637 C C . LYS A 1 85 ? -6.070 -15.453 -4.543 1.00 49.25 85 LYS A C 1
ATOM 639 O O . LYS A 1 85 ? -6.575 -14.358 -4.694 1.00 49.25 85 LYS A O 1
ATOM 644 N N . LEU A 1 86 ? -4.762 -15.654 -4.728 1.00 57.59 86 LEU A N 1
ATOM 645 C CA . LEU A 1 86 ? -3.842 -14.590 -5.168 1.00 57.59 86 LEU A CA 1
ATOM 646 C C . LEU A 1 86 ? -3.824 -14.420 -6.701 1.00 57.59 86 LEU A C 1
ATOM 648 O O . LEU A 1 86 ? -3.097 -13.573 -7.223 1.00 57.59 86 LEU A O 1
ATOM 652 N N . ALA A 1 87 ? -4.570 -15.260 -7.426 1.00 58.94 87 ALA A N 1
ATOM 653 C CA . ALA A 1 87 ? -4.549 -15.341 -8.885 1.00 58.94 87 ALA A CA 1
ATOM 654 C C . ALA A 1 87 ? -5.364 -14.239 -9.584 1.00 58.94 87 ALA A C 1
ATOM 656 O O . ALA A 1 87 ? -5.088 -13.929 -10.741 1.00 58.94 87 ALA A O 1
ATOM 657 N N . ASP A 1 88 ? -6.341 -13.635 -8.907 1.00 70.62 88 ASP A N 1
ATOM 658 C CA . ASP A 1 88 ? -7.164 -12.539 -9.445 1.00 70.62 88 ASP A CA 1
ATOM 659 C C . ASP A 1 88 ? -6.561 -11.144 -9.199 1.00 70.62 88 ASP A C 1
ATOM 661 O O . ASP A 1 88 ? -7.087 -10.134 -9.670 1.00 70.62 88 ASP A O 1
ATOM 665 N N . GLY A 1 89 ? -5.432 -11.101 -8.489 1.00 81.50 89 GLY A N 1
ATOM 666 C CA . GLY A 1 89 ? -4.688 -9.896 -8.175 1.00 81.50 89 GLY A CA 1
ATOM 667 C C . GLY A 1 89 ? -5.140 -9.159 -6.923 1.00 81.50 89 GLY A C 1
ATOM 668 O O . GLY A 1 89 ? -4.658 -8.050 -6.702 1.00 81.50 89 GLY A O 1
ATOM 669 N N . TRP A 1 90 ? -5.991 -9.755 -6.086 1.00 86.38 90 TRP A N 1
ATOM 670 C CA . TRP A 1 90 ? -6.371 -9.216 -4.782 1.00 86.38 90 TRP A CA 1
ATOM 671 C C . TRP A 1 90 ? -5.581 -9.891 -3.660 1.00 86.38 90 TRP A C 1
ATOM 673 O O . TRP A 1 90 ? -5.336 -11.096 -3.676 1.00 86.38 90 TRP A O 1
ATOM 683 N N . VAL A 1 91 ? -5.118 -9.098 -2.691 1.00 84.44 91 VAL A N 1
ATOM 684 C CA . VAL A 1 91 ? -4.298 -9.594 -1.580 1.00 84.44 91 VAL A CA 1
ATOM 685 C C . VAL A 1 91 ? -4.928 -9.248 -0.237 1.00 84.44 91 VAL A C 1
ATOM 687 O O . VAL A 1 91 ? -5.219 -8.074 0.001 1.00 84.44 91 VAL A O 1
ATOM 690 N N . PRO A 1 92 ? -5.124 -10.221 0.669 1.00 83.19 92 PRO A N 1
ATOM 691 C CA . PRO A 1 92 ? -5.643 -9.935 1.996 1.00 83.19 92 PRO A CA 1
ATOM 692 C C . PRO A 1 92 ? -4.571 -9.231 2.826 1.00 83.19 92 PRO A C 1
ATOM 694 O O . PRO A 1 92 ? -3.435 -9.693 2.937 1.00 83.19 92 PRO A O 1
ATOM 697 N N . VAL A 1 93 ? -4.931 -8.093 3.418 1.00 85.75 93 VAL A N 1
ATOM 698 C CA . VAL A 1 93 ? -3.995 -7.254 4.185 1.00 85.75 93 VAL A CA 1
ATOM 699 C C . VAL A 1 93 ? -4.432 -7.015 5.620 1.00 85.75 93 VAL A C 1
ATOM 701 O O . VAL A 1 93 ? -3.589 -6.707 6.464 1.00 85.75 93 VAL A O 1
ATOM 704 N N . ALA A 1 94 ? -5.727 -7.137 5.903 1.00 85.06 94 ALA A N 1
ATOM 705 C CA . ALA A 1 94 ? -6.283 -6.820 7.208 1.00 85.06 94 ALA A CA 1
ATOM 706 C C . ALA A 1 94 ? -7.621 -7.519 7.466 1.00 85.06 94 ALA A C 1
ATOM 708 O O . ALA A 1 94 ? -8.172 -8.195 6.596 1.00 85.06 94 ALA A O 1
ATOM 709 N N . VAL A 1 95 ? -8.140 -7.289 8.666 1.00 80.69 95 VAL A N 1
ATOM 710 C CA . VAL A 1 95 ? -9.534 -7.509 9.053 1.00 80.69 95 VAL A CA 1
ATOM 711 C C . VAL A 1 95 ? -10.159 -6.165 9.445 1.00 80.69 95 VAL A C 1
ATOM 713 O O . VAL A 1 95 ? -9.466 -5.324 10.030 1.00 80.69 95 VAL A O 1
ATOM 716 N N . ASP A 1 96 ? -11.419 -5.919 9.082 1.00 83.94 96 ASP A N 1
ATOM 717 C CA . ASP A 1 96 ? -12.160 -4.724 9.514 1.00 83.94 96 ASP A CA 1
ATOM 718 C C . ASP A 1 96 ? -12.949 -4.954 10.815 1.00 83.94 96 ASP A C 1
ATOM 720 O O . ASP A 1 96 ? -12.963 -6.052 11.374 1.00 83.94 96 ASP A O 1
ATOM 724 N N . ASP A 1 97 ? -13.595 -3.903 11.324 1.00 77.12 97 ASP A N 1
ATOM 725 C CA . ASP A 1 97 ? -14.419 -3.980 12.539 1.00 77.12 97 ASP A CA 1
ATOM 726 C C . ASP A 1 97 ? -15.525 -5.049 12.461 1.00 77.12 97 ASP A C 1
ATOM 728 O O . ASP A 1 97 ? -15.936 -5.582 13.487 1.00 77.12 97 ASP A O 1
ATOM 732 N N . LEU A 1 98 ? -16.000 -5.413 11.268 1.00 75.56 98 LEU A N 1
ATOM 733 C CA . LEU A 1 98 ? -17.036 -6.435 11.102 1.00 75.56 98 LEU A CA 1
ATOM 734 C C . LEU A 1 98 ? -16.469 -7.862 11.124 1.00 75.56 98 LEU A C 1
ATOM 736 O O . LEU A 1 98 ? -17.237 -8.817 11.048 1.00 75.56 98 LEU A O 1
ATOM 740 N N . GLY A 1 99 ? -15.149 -8.021 11.247 1.00 72.31 99 GLY A N 1
ATOM 741 C CA . GLY A 1 99 ? -14.481 -9.313 11.117 1.00 72.31 99 GLY A CA 1
ATOM 742 C C . GLY A 1 99 ? -14.280 -9.743 9.662 1.00 72.31 99 GLY A C 1
ATOM 743 O O . GLY A 1 99 ? -13.845 -10.868 9.420 1.00 72.31 99 GLY A O 1
ATOM 744 N N . GLU A 1 100 ? -14.570 -8.865 8.698 1.00 76.31 100 GLU A N 1
ATOM 745 C CA . GLU A 1 100 ? -14.428 -9.168 7.278 1.00 76.31 100 GLU A CA 1
ATOM 746 C C . GLU A 1 100 ? -12.976 -9.002 6.836 1.00 76.31 100 GLU A C 1
ATOM 748 O O . GLU A 1 100 ? -12.280 -8.060 7.235 1.00 76.31 100 GLU A O 1
ATOM 753 N N . VAL A 1 101 ? -12.517 -9.911 5.974 1.00 80.31 101 VAL A N 1
ATOM 754 C CA . VAL A 1 101 ? -11.188 -9.806 5.371 1.00 80.31 101 VAL A CA 1
ATOM 755 C C . VAL A 1 101 ? -11.165 -8.599 4.439 1.00 80.31 101 VAL A C 1
ATOM 757 O O . VAL A 1 101 ? -12.013 -8.437 3.563 1.00 80.31 101 VAL A O 1
ATOM 760 N N . VAL A 1 102 ? -10.167 -7.747 4.634 1.00 83.94 102 VAL A N 1
ATOM 761 C CA . VAL A 1 102 ? -9.901 -6.595 3.783 1.00 83.94 102 VAL A CA 1
ATOM 762 C C . VAL A 1 102 ? -8.807 -6.969 2.801 1.00 83.94 102 VAL A C 1
ATOM 764 O O . VAL A 1 102 ? -7.679 -7.281 3.198 1.00 83.94 102 VAL A O 1
ATOM 767 N N . GLU A 1 103 ? -9.150 -6.900 1.521 1.00 87.44 103 GLU A N 1
ATOM 768 C CA . GLU A 1 103 ? -8.254 -7.177 0.406 1.00 87.44 103 GLU A CA 1
ATOM 769 C C . GLU A 1 103 ? -7.923 -5.886 -0.345 1.00 87.44 103 GLU A C 1
ATOM 771 O O . GLU A 1 103 ? -8.757 -4.984 -0.451 1.00 87.44 103 GLU A O 1
ATOM 776 N N . LEU A 1 104 ? -6.699 -5.790 -0.864 1.00 90.25 104 LEU A N 1
ATOM 777 C CA . LEU A 1 104 ? -6.275 -4.711 -1.751 1.00 90.25 104 LEU A CA 1
ATOM 778 C C . LEU A 1 104 ? -5.915 -5.286 -3.123 1.00 90.25 104 LEU A C 1
ATOM 780 O O . LEU A 1 104 ? -5.234 -6.309 -3.184 1.00 90.25 104 LEU A O 1
ATOM 784 N N . PRO A 1 105 ? -6.308 -4.635 -4.225 1.00 91.38 105 PRO A N 1
ATOM 785 C CA . PRO A 1 105 ? -5.853 -5.034 -5.546 1.00 91.38 105 PRO A CA 1
ATOM 786 C C . PRO A 1 105 ? -4.369 -4.680 -5.718 1.00 91.38 105 PRO A C 1
ATOM 788 O O . PRO A 1 105 ? -3.911 -3.632 -5.271 1.00 91.38 105 PRO A O 1
ATOM 791 N N . LEU A 1 106 ? -3.617 -5.535 -6.403 1.00 90.38 106 LEU A N 1
ATOM 792 C CA . LEU A 1 106 ? -2.252 -5.277 -6.866 1.00 90.38 106 LEU A CA 1
ATOM 793 C C . LEU A 1 106 ? -2.183 -5.122 -8.380 1.00 90.38 106 LEU A C 1
ATOM 795 O O . LEU A 1 106 ? -1.310 -4.419 -8.875 1.00 90.38 106 LEU A O 1
ATOM 799 N N . TYR A 1 107 ? -3.084 -5.753 -9.122 1.00 92.31 107 TYR A N 1
ATOM 800 C CA . TYR A 1 107 ? -3.254 -5.560 -10.557 1.00 92.31 107 TYR A CA 1
ATOM 801 C C . TYR A 1 107 ? -4.624 -6.096 -10.957 1.00 92.31 107 TYR A C 1
ATOM 803 O O . TYR A 1 107 ? -5.020 -7.171 -10.519 1.00 92.31 107 TYR A O 1
ATOM 811 N N . THR A 1 108 ? -5.338 -5.371 -11.809 1.00 90.00 108 THR A N 1
ATOM 812 C CA . THR A 1 108 ? -6.626 -5.817 -12.343 1.00 90.00 108 THR A CA 1
ATOM 813 C C . THR A 1 108 ? -6.539 -5.878 -13.868 1.00 90.00 108 THR A C 1
ATOM 815 O O . THR A 1 108 ? -6.333 -4.834 -14.499 1.00 90.00 108 THR A O 1
ATOM 818 N N . PRO A 1 109 ? -6.695 -7.063 -14.491 1.00 87.19 109 PRO A N 1
ATOM 819 C CA . PRO A 1 109 ? -6.711 -7.195 -15.946 1.00 87.19 109 PRO A CA 1
ATOM 820 C C . PRO A 1 109 ? -7.686 -6.205 -16.601 1.00 87.19 109 PRO A C 1
ATOM 822 O O . PRO A 1 109 ? -8.797 -5.996 -16.118 1.00 87.19 109 PRO A O 1
ATOM 825 N N . GLY A 1 110 ? -7.249 -5.537 -17.671 1.00 86.38 110 GLY A N 1
ATOM 826 C CA . GLY A 1 110 ? -8.025 -4.486 -18.344 1.00 86.38 110 GLY A CA 1
ATOM 827 C C . GLY A 1 110 ? -8.061 -3.117 -17.640 1.00 86.38 110 GLY A C 1
ATOM 828 O O . GLY A 1 110 ? -8.380 -2.123 -18.289 1.00 86.38 110 GLY A O 1
ATOM 829 N N . GLN A 1 111 ? -7.684 -3.011 -16.359 1.00 87.12 111 GLN A N 1
ATOM 830 C CA . GLN A 1 111 ? -7.632 -1.728 -15.633 1.00 87.12 111 GLN A CA 1
ATOM 831 C C . GLN A 1 111 ? -6.216 -1.290 -15.233 1.00 87.12 111 GLN A C 1
ATOM 833 O O . GLN A 1 111 ? -5.959 -0.087 -15.121 1.00 87.12 111 GLN A O 1
ATOM 838 N N . GLY A 1 112 ? -5.301 -2.240 -15.035 1.00 91.81 112 GLY A N 1
ATOM 839 C CA . GLY A 1 112 ? -3.902 -1.989 -14.706 1.00 91.81 112 GLY A CA 1
ATOM 840 C C . GLY A 1 112 ? -3.568 -2.079 -13.213 1.00 91.81 112 GLY A C 1
ATOM 841 O O . GLY A 1 112 ? -4.264 -2.736 -12.443 1.00 91.81 112 GLY A O 1
ATOM 842 N N . GLY A 1 113 ? -2.455 -1.453 -12.826 1.00 92.75 113 GLY A N 1
ATOM 843 C CA . GLY A 1 113 ? -2.003 -1.372 -11.434 1.00 92.75 113 GLY A CA 1
ATOM 844 C C . GLY A 1 113 ? -2.777 -0.348 -10.596 1.00 92.75 113 GLY A C 1
ATOM 845 O O . GLY A 1 113 ? -3.623 0.385 -11.107 1.00 92.75 113 GLY A O 1
ATOM 846 N N . VAL A 1 114 ? -2.455 -0.255 -9.308 1.00 93.06 114 VAL A N 1
ATOM 847 C CA . VAL A 1 114 ? -3.050 0.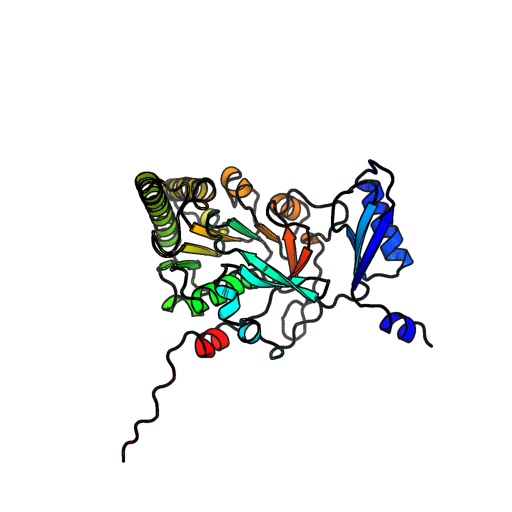723 -8.380 1.00 93.06 114 VAL A CA 1
ATOM 848 C C . VAL A 1 114 ? -1.989 1.532 -7.648 1.00 93.06 114 VAL A C 1
ATOM 850 O O . VAL A 1 114 ? -0.801 1.212 -7.673 1.00 93.06 114 VAL A O 1
ATOM 853 N N . ARG A 1 115 ? -2.403 2.618 -6.998 1.00 95.62 115 ARG A N 1
ATOM 854 C CA . ARG A 1 115 ? -1.506 3.475 -6.219 1.00 95.62 115 ARG A CA 1
ATOM 855 C C . ARG A 1 115 ? -1.992 3.524 -4.778 1.00 95.62 115 ARG A C 1
ATOM 857 O O . ARG A 1 115 ? -3.058 4.071 -4.495 1.00 95.62 115 ARG A O 1
ATOM 864 N N . ILE A 1 116 ? -1.193 2.962 -3.879 1.00 96.38 116 ILE A N 1
ATOM 865 C CA . ILE A 1 116 ? -1.474 2.834 -2.451 1.00 96.38 116 ILE A CA 1
ATOM 866 C C . ILE A 1 116 ? -0.544 3.772 -1.683 1.00 96.38 116 ILE A C 1
ATOM 868 O O . ILE A 1 116 ? 0.677 3.619 -1.732 1.00 96.38 116 ILE A O 1
ATOM 872 N N . LEU A 1 117 ? -1.124 4.743 -0.979 1.00 95.69 117 LEU A N 1
ATOM 873 C CA . LEU A 1 117 ? -0.402 5.626 -0.067 1.00 95.69 117 LEU A CA 1
ATOM 874 C C . LEU A 1 117 ? -0.609 5.154 1.367 1.00 95.69 117 LEU A C 1
ATOM 876 O O . LEU A 1 117 ? -1.745 5.013 1.815 1.00 95.69 117 LEU A O 1
ATOM 880 N N . ILE A 1 118 ? 0.481 4.952 2.094 1.00 95.88 118 ILE A N 1
ATOM 881 C CA . ILE A 1 118 ? 0.473 4.421 3.453 1.00 95.88 118 ILE A CA 1
ATOM 882 C C . ILE A 1 118 ? 1.180 5.423 4.362 1.00 95.88 118 ILE A C 1
ATOM 884 O O . ILE A 1 118 ? 2.339 5.764 4.146 1.00 95.88 118 ILE A O 1
ATOM 888 N N . ALA A 1 119 ? 0.498 5.902 5.394 1.00 94.19 119 ALA A N 1
ATOM 889 C CA . ALA A 1 119 ? 1.048 6.896 6.304 1.00 94.19 119 ALA A CA 1
ATOM 890 C C . ALA A 1 119 ? 0.841 6.505 7.763 1.00 94.19 119 ALA A C 1
ATOM 892 O O . ALA A 1 119 ? -0.150 5.866 8.111 1.00 94.19 119 ALA A O 1
ATOM 893 N N . GLY A 1 120 ? 1.777 6.890 8.624 1.00 91.56 120 GLY A N 1
ATOM 894 C CA . GLY A 1 120 ? 1.683 6.639 10.058 1.00 91.56 120 GLY A CA 1
ATOM 895 C C . GLY A 1 120 ? 2.912 7.113 10.814 1.00 91.56 120 GLY A C 1
ATOM 896 O O . GLY A 1 120 ? 4.003 7.177 10.255 1.00 91.56 120 GLY A O 1
ATOM 897 N N . SER A 1 121 ? 2.751 7.408 12.099 1.00 87.88 121 SER A N 1
ATOM 898 C CA . SER A 1 121 ? 3.861 7.714 13.003 1.00 87.88 121 SER A CA 1
ATOM 899 C C . SER A 1 121 ? 4.726 6.478 13.277 1.00 87.88 121 SER A C 1
ATOM 901 O O . SER A 1 121 ? 4.279 5.335 13.131 1.00 87.88 121 SER A O 1
ATOM 903 N N . SER A 1 122 ? 5.963 6.686 13.728 1.00 85.62 122 SER A N 1
ATOM 904 C CA . SER A 1 122 ? 6.837 5.586 14.150 1.00 85.62 122 SER A CA 1
ATOM 905 C C . SER A 1 122 ? 6.177 4.712 15.232 1.00 85.62 122 SER A C 1
ATOM 907 O O . SER A 1 122 ? 5.522 5.208 16.153 1.00 85.62 122 SER A O 1
ATOM 909 N N . GLY A 1 123 ? 6.303 3.389 15.092 1.00 82.31 123 GLY A N 1
ATOM 910 C CA . GLY A 1 123 ? 5.696 2.401 15.992 1.00 82.31 123 GLY A CA 1
ATOM 911 C C . GLY A 1 123 ? 4.189 2.165 15.807 1.00 82.31 123 GLY A C 1
ATOM 912 O O . GLY A 1 123 ? 3.642 1.279 16.454 1.00 82.31 123 GLY A O 1
ATOM 913 N N . SER A 1 124 ? 3.510 2.887 14.907 1.00 86.69 124 SER A N 1
ATOM 914 C CA . SER A 1 124 ? 2.069 2.711 14.629 1.00 86.69 124 SER A CA 1
ATOM 915 C C . SER A 1 124 ? 1.717 1.412 13.890 1.00 86.69 124 SER A C 1
ATOM 917 O O . SER A 1 124 ? 0.545 1.092 13.705 1.00 86.69 124 SER A O 1
ATOM 919 N N . GLY A 1 125 ? 2.723 0.649 13.452 1.00 87.50 125 GLY A N 1
ATOM 920 C CA . GLY A 1 125 ? 2.548 -0.550 12.633 1.00 87.50 125 GLY A CA 1
ATOM 921 C C . GLY A 1 125 ? 2.388 -0.278 11.135 1.00 87.50 125 GLY A C 1
ATOM 922 O O . GLY A 1 125 ? 1.942 -1.173 10.424 1.00 87.50 125 GLY A O 1
ATOM 923 N N . LYS A 1 126 ? 2.802 0.903 10.649 1.00 90.62 126 LYS A N 1
ATOM 924 C CA . LYS A 1 126 ? 2.851 1.294 9.224 1.00 90.62 126 LYS A CA 1
ATOM 925 C C . LYS A 1 126 ? 3.359 0.197 8.284 1.00 90.62 126 LYS A C 1
ATOM 927 O O . LYS A 1 126 ? 2.796 -0.026 7.218 1.00 90.62 126 LYS A O 1
ATOM 932 N N . SER A 1 127 ? 4.408 -0.515 8.687 1.00 90.44 127 SER A N 1
ATOM 933 C CA . SER A 1 127 ? 5.033 -1.553 7.864 1.00 90.44 127 SER A CA 1
ATOM 934 C C . SER A 1 127 ? 4.166 -2.806 7.692 1.00 90.44 127 SER A C 1
ATOM 936 O O . SER A 1 127 ? 4.511 -3.655 6.880 1.00 90.44 127 SER A O 1
ATOM 938 N N . THR A 1 128 ? 3.040 -2.939 8.402 1.00 88.56 128 THR A N 1
ATOM 939 C CA . THR A 1 128 ? 2.175 -4.129 8.347 1.00 88.56 128 THR A CA 1
ATOM 940 C C . THR A 1 128 ? 1.540 -4.308 6.968 1.00 88.56 128 THR A C 1
ATOM 942 O O . THR A 1 128 ? 1.640 -5.388 6.394 1.00 88.56 128 THR A O 1
ATOM 945 N N . VAL A 1 129 ? 0.936 -3.266 6.388 1.00 92.19 129 VAL A N 1
ATOM 946 C CA . VAL A 1 129 ? 0.285 -3.377 5.069 1.00 92.19 129 VAL A CA 1
ATOM 947 C C . VAL A 1 129 ? 1.289 -3.630 3.931 1.00 92.19 129 VAL A C 1
ATOM 949 O O . VAL A 1 129 ? 1.086 -4.606 3.207 1.00 92.19 129 VAL A O 1
ATOM 952 N N . PRO A 1 130 ? 2.400 -2.873 3.781 1.00 94.38 130 PRO A N 1
ATOM 953 C CA . PRO A 1 130 ? 3.391 -3.187 2.752 1.00 94.38 130 PRO A CA 1
ATOM 954 C C . PRO A 1 130 ? 3.995 -4.589 2.928 1.00 94.38 130 PRO A C 1
ATOM 956 O O . PRO A 1 130 ? 4.248 -5.269 1.941 1.00 94.38 130 PRO A O 1
ATOM 959 N N . ASN A 1 131 ? 4.160 -5.067 4.168 1.00 91.75 131 ASN A N 1
ATOM 960 C CA . ASN A 1 131 ? 4.616 -6.431 4.443 1.00 91.75 131 ASN A CA 1
ATOM 961 C C . ASN A 1 131 ? 3.643 -7.495 3.914 1.00 91.75 131 ASN A C 1
ATOM 963 O O . ASN A 1 131 ? 4.080 -8.471 3.312 1.00 91.75 131 ASN A O 1
ATOM 967 N N . ASN A 1 132 ? 2.334 -7.300 4.108 1.00 87.56 132 ASN A N 1
ATOM 968 C CA . ASN A 1 132 ? 1.305 -8.185 3.555 1.00 87.56 132 ASN A CA 1
ATOM 969 C C . ASN A 1 132 ? 1.324 -8.189 2.023 1.00 87.56 132 ASN A C 1
ATOM 971 O O . ASN A 1 132 ? 1.244 -9.255 1.414 1.00 87.56 132 ASN A O 1
ATOM 975 N N . VAL A 1 133 ? 1.491 -7.016 1.406 1.00 91.75 133 VAL A N 1
ATOM 976 C CA . VAL A 1 133 ? 1.622 -6.891 -0.051 1.00 91.75 133 VAL A CA 1
ATOM 977 C C . VAL A 1 133 ? 2.863 -7.625 -0.562 1.00 91.75 133 VAL A C 1
ATOM 979 O O . VAL A 1 133 ? 2.738 -8.449 -1.463 1.00 91.75 133 VAL A O 1
ATOM 982 N N . LEU A 1 134 ? 4.040 -7.379 0.026 1.00 92.38 134 LEU A N 1
ATOM 983 C CA . LEU A 1 134 ? 5.296 -8.035 -0.357 1.00 92.38 134 LEU A CA 1
ATOM 984 C C . LEU A 1 134 ? 5.198 -9.554 -0.224 1.00 92.38 134 LEU A C 1
ATOM 986 O O . LEU A 1 134 ? 5.481 -10.274 -1.178 1.00 92.38 134 LEU A O 1
ATOM 990 N N . ALA A 1 135 ? 4.749 -10.037 0.935 1.00 87.44 135 ALA A N 1
ATOM 991 C CA . ALA A 1 135 ? 4.567 -11.458 1.195 1.00 87.44 135 ALA A CA 1
ATOM 992 C C . ALA A 1 135 ? 3.654 -12.111 0.142 1.00 87.44 135 ALA A C 1
ATOM 994 O O . ALA A 1 135 ? 4.002 -13.139 -0.441 1.00 87.44 135 ALA A O 1
ATOM 995 N N . SER A 1 136 ? 2.515 -11.481 -0.150 1.00 85.62 136 SER A N 1
ATOM 996 C CA . SER A 1 136 ? 1.539 -11.985 -1.120 1.00 85.62 136 SER A CA 1
ATOM 997 C C . SER A 1 136 ? 2.077 -11.976 -2.552 1.00 85.62 136 SER A C 1
ATOM 999 O O . SER A 1 136 ? 1.959 -12.976 -3.260 1.00 85.62 136 SER A O 1
ATOM 1001 N N . ALA A 1 137 ? 2.707 -10.875 -2.972 1.00 89.56 137 ALA A N 1
ATOM 1002 C CA . ALA A 1 137 ? 3.261 -10.728 -4.315 1.00 89.56 137 ALA A CA 1
ATOM 1003 C C . ALA A 1 137 ? 4.383 -11.744 -4.582 1.00 89.56 137 ALA A C 1
ATOM 1005 O O . ALA A 1 137 ? 4.383 -12.405 -5.622 1.00 89.56 137 ALA A O 1
ATOM 1006 N N . LEU A 1 138 ? 5.290 -11.925 -3.615 1.00 90.06 138 LEU A N 1
ATOM 1007 C CA . LEU A 1 138 ? 6.388 -12.889 -3.705 1.00 90.06 138 LEU A CA 1
ATOM 1008 C C . LEU A 1 138 ? 5.880 -14.334 -3.731 1.00 90.06 138 LEU A C 1
ATOM 1010 O O . LEU A 1 138 ? 6.358 -15.137 -4.527 1.00 90.06 138 LEU A O 1
ATOM 1014 N N . ARG A 1 139 ? 4.871 -14.662 -2.914 1.00 84.25 139 ARG A N 1
ATOM 1015 C CA . ARG A 1 139 ? 4.276 -16.007 -2.882 1.00 84.25 139 ARG A CA 1
ATOM 1016 C C . ARG A 1 139 ? 3.495 -16.350 -4.150 1.00 84.25 139 ARG A C 1
ATOM 1018 O O . ARG A 1 139 ? 3.469 -17.508 -4.549 1.00 84.25 139 ARG A O 1
ATOM 1025 N N . SER A 1 140 ? 2.848 -15.362 -4.764 1.00 84.06 140 SER A N 1
ATOM 1026 C CA . SER A 1 140 ? 2.122 -15.521 -6.029 1.00 84.06 140 SER A CA 1
ATOM 1027 C C . SER A 1 140 ? 3.062 -15.794 -7.209 1.00 84.06 140 SER A C 1
ATOM 1029 O O . SER A 1 140 ? 2.691 -16.503 -8.142 1.00 84.06 140 SER A O 1
ATOM 1031 N N . ALA A 1 141 ? 4.263 -15.205 -7.195 1.00 84.56 141 ALA A N 1
ATOM 1032 C CA . ALA A 1 141 ? 5.213 -15.194 -8.310 1.00 84.56 141 ALA A CA 1
ATOM 1033 C C . ALA A 1 141 ? 4.663 -14.610 -9.636 1.00 84.56 141 ALA A C 1
ATOM 1035 O O . ALA A 1 141 ? 5.378 -14.603 -10.645 1.00 84.56 141 ALA A O 1
ATOM 1036 N N . ALA A 1 142 ? 3.435 -14.072 -9.652 1.00 88.94 142 ALA A N 1
ATOM 1037 C CA . ALA A 1 142 ? 2.820 -13.422 -10.813 1.00 88.94 142 ALA A CA 1
ATOM 1038 C C . ALA A 1 142 ? 3.353 -12.003 -11.072 1.00 88.94 142 ALA A C 1
ATOM 1040 O O . ALA A 1 142 ? 3.076 -11.424 -12.121 1.00 88.94 142 ALA A O 1
ATOM 1041 N N . TYR A 1 143 ? 4.137 -11.463 -10.139 1.00 93.50 143 TYR A N 1
ATOM 1042 C CA . TYR A 1 143 ? 4.619 -10.088 -10.147 1.00 93.50 143 TYR A CA 1
ATOM 1043 C C . TYR A 1 143 ? 6.138 -10.024 -10.195 1.00 93.50 143 TYR A C 1
ATOM 1045 O O . TYR A 1 143 ? 6.816 -10.869 -9.612 1.00 93.50 143 TYR A O 1
ATOM 1053 N N . ASP A 1 144 ? 6.650 -8.974 -10.828 1.00 96.81 144 ASP A N 1
ATOM 1054 C CA . ASP A 1 144 ? 8.003 -8.502 -10.561 1.00 96.81 144 ASP A CA 1
ATOM 1055 C C . ASP A 1 144 ? 7.954 -7.492 -9.412 1.00 96.81 144 ASP A C 1
ATOM 1057 O O . ASP A 1 144 ? 7.170 -6.542 -9.433 1.00 96.81 144 ASP A O 1
ATOM 1061 N N . VAL A 1 145 ? 8.781 -7.697 -8.389 1.00 97.69 145 VAL A N 1
ATOM 1062 C CA . VAL A 1 145 ? 8.778 -6.855 -7.184 1.00 97.69 145 VAL A CA 1
ATOM 1063 C C . VAL A 1 145 ? 10.026 -5.989 -7.173 1.00 97.69 145 VAL A C 1
ATOM 1065 O O . VAL A 1 145 ? 11.142 -6.500 -7.231 1.00 97.69 145 VAL A O 1
ATOM 1068 N N . TRP A 1 146 ? 9.836 -4.673 -7.124 1.00 98.38 146 TRP A N 1
ATOM 1069 C CA . TRP A 1 146 ? 10.908 -3.692 -6.972 1.00 98.38 146 TRP A CA 1
ATOM 1070 C C . TRP A 1 146 ? 10.799 -3.087 -5.572 1.00 98.38 146 TRP A C 1
ATOM 1072 O O . TRP A 1 146 ? 9.761 -2.530 -5.219 1.00 98.38 146 TRP A O 1
ATOM 1082 N N . LEU A 1 147 ? 11.845 -3.225 -4.762 1.00 97.88 147 LEU A N 1
ATOM 1083 C CA . LEU A 1 147 ? 11.857 -2.818 -3.358 1.00 97.88 147 LEU A CA 1
ATOM 1084 C C . LEU A 1 147 ? 12.869 -1.696 -3.126 1.00 97.88 147 LEU A C 1
ATOM 1086 O O . LEU A 1 147 ? 14.074 -1.909 -3.228 1.00 97.88 147 LEU A O 1
ATOM 1090 N N . ALA A 1 148 ? 12.372 -0.524 -2.755 1.00 95.75 148 ALA A N 1
ATOM 1091 C CA . ALA A 1 148 ? 13.158 0.583 -2.234 1.00 95.75 148 ALA A CA 1
ATOM 1092 C C . ALA A 1 148 ? 12.973 0.640 -0.707 1.00 95.75 148 ALA A C 1
ATOM 1094 O O . ALA A 1 148 ? 11.912 1.041 -0.233 1.00 95.75 148 ALA A O 1
ATOM 1095 N N . ASP A 1 149 ? 13.983 0.217 0.056 1.00 93.44 149 ASP A N 1
ATOM 1096 C CA . ASP A 1 149 ? 13.987 0.224 1.529 1.00 93.44 149 ASP A CA 1
ATOM 1097 C C . ASP A 1 149 ? 15.259 0.929 2.026 1.00 93.44 149 ASP A C 1
ATOM 1099 O O . ASP A 1 149 ? 16.314 0.290 2.152 1.00 93.44 149 ASP A O 1
ATOM 1103 N N . PRO A 1 150 ? 15.205 2.256 2.263 1.00 87.31 150 PRO A N 1
ATOM 1104 C CA . PRO A 1 150 ? 16.345 3.014 2.753 1.00 87.31 150 PRO A CA 1
ATOM 1105 C C . PRO A 1 150 ? 16.953 2.353 3.995 1.00 87.31 150 PRO A C 1
ATOM 1107 O O . PRO A 1 150 ? 16.269 2.106 4.987 1.00 87.31 150 PRO A O 1
ATOM 1110 N N . GLN A 1 151 ? 18.259 2.078 3.954 1.00 76.38 151 GLN A N 1
ATOM 1111 C CA . GLN A 1 151 ? 19.005 1.441 5.052 1.00 76.38 151 GLN A CA 1
ATOM 1112 C C . GLN A 1 151 ? 18.566 -0.002 5.410 1.00 76.38 151 GLN A C 1
ATOM 1114 O O . GLN A 1 151 ? 19.026 -0.529 6.422 1.00 76.38 151 GLN A O 1
ATOM 1119 N N . MET A 1 152 ? 17.727 -0.659 4.592 1.00 80.19 152 MET A N 1
ATOM 1120 C CA . MET A 1 152 ? 17.300 -2.068 4.734 1.00 80.19 152 MET A CA 1
ATOM 1121 C C . MET A 1 152 ? 16.724 -2.441 6.112 1.00 80.19 152 MET A C 1
ATOM 1123 O O . MET A 1 152 ? 16.858 -3.577 6.577 1.00 80.19 152 MET A O 1
ATOM 1127 N N . GLN A 1 153 ? 16.092 -1.492 6.802 1.00 80.62 153 GLN A N 1
ATOM 1128 C CA . GLN A 1 153 ? 15.648 -1.702 8.183 1.00 80.62 153 GLN A CA 1
ATOM 1129 C C . GLN A 1 153 ? 14.327 -2.466 8.277 1.00 80.62 153 GLN A C 1
ATOM 1131 O O . GLN A 1 153 ? 14.061 -3.138 9.278 1.00 80.62 153 GLN A O 1
ATOM 1136 N N . THR A 1 154 ? 13.478 -2.360 7.256 1.00 85.31 154 THR A N 1
ATOM 1137 C CA . THR A 1 154 ? 12.087 -2.805 7.363 1.00 85.31 154 THR A CA 1
ATOM 1138 C C . THR A 1 154 ? 11.874 -4.142 6.675 1.00 85.31 154 THR A C 1
ATOM 1140 O O . THR A 1 154 ? 11.236 -5.036 7.242 1.00 85.31 154 THR A O 1
ATOM 1143 N N . PHE A 1 155 ? 12.413 -4.292 5.469 1.00 91.62 155 PHE A N 1
ATOM 1144 C CA . PHE A 1 155 ? 12.099 -5.366 4.532 1.00 91.62 155 PHE A CA 1
ATOM 1145 C C . PHE A 1 155 ? 13.326 -6.158 4.076 1.00 91.62 155 PHE A C 1
ATOM 1147 O O . PHE A 1 155 ? 13.192 -6.997 3.190 1.00 91.62 155 PHE A O 1
ATOM 1154 N N . GLY A 1 156 ? 14.486 -5.993 4.725 1.00 90.75 156 GLY A N 1
ATOM 1155 C CA . GLY A 1 156 ? 15.724 -6.702 4.369 1.00 90.75 156 GLY A CA 1
ATOM 1156 C C . GLY A 1 156 ? 15.599 -8.234 4.276 1.00 90.75 156 GLY A C 1
ATOM 1157 O O . GLY A 1 156 ? 16.293 -8.857 3.485 1.00 90.75 156 GLY A O 1
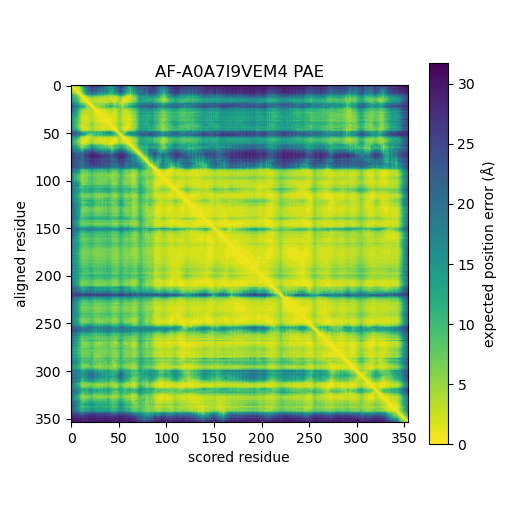ATOM 1158 N N . ALA A 1 157 ? 14.661 -8.858 5.001 1.00 90.88 157 ALA A N 1
ATOM 1159 C CA . ALA A 1 157 ? 14.392 -10.299 4.890 1.00 90.88 157 ALA A CA 1
ATOM 1160 C C . ALA A 1 157 ? 13.847 -10.738 3.510 1.00 90.88 157 ALA A C 1
ATOM 1162 O O . ALA A 1 157 ? 13.970 -11.908 3.154 1.00 90.88 157 ALA A O 1
ATOM 1163 N N . TYR A 1 158 ? 13.236 -9.825 2.750 1.00 92.88 158 TYR A N 1
ATOM 1164 C CA . TYR A 1 158 ? 12.690 -10.090 1.415 1.00 92.88 158 TYR A CA 1
ATOM 1165 C C . TYR A 1 158 ? 13.666 -9.775 0.281 1.00 92.88 158 TYR A C 1
ATOM 1167 O O . TYR A 1 158 ? 13.418 -10.187 -0.848 1.00 92.88 158 TYR A O 1
ATOM 1175 N N . GLU A 1 159 ? 14.758 -9.069 0.572 1.00 93.69 159 GLU A N 1
ATOM 1176 C CA . GLU A 1 159 ? 15.726 -8.576 -0.412 1.00 93.69 159 GLU A CA 1
ATOM 1177 C C . GLU A 1 159 ? 16.224 -9.655 -1.397 1.00 93.69 159 GLU A C 1
ATOM 1179 O O . GLU A 1 159 ? 16.179 -9.393 -2.598 1.00 93.69 159 GLU A O 1
ATOM 1184 N N . PRO A 1 160 ? 16.544 -10.896 -0.973 1.00 94.19 160 PRO A N 1
ATOM 1185 C CA . PRO A 1 160 ? 17.023 -11.925 -1.901 1.00 94.19 160 PRO A CA 1
ATOM 1186 C C . PRO A 1 160 ? 15.962 -12.460 -2.874 1.00 94.19 160 PRO A C 1
ATOM 1188 O O . PRO A 1 160 ? 16.292 -13.208 -3.792 1.00 94.19 160 PRO A O 1
ATOM 1191 N N . TYR A 1 161 ? 14.684 -12.150 -2.640 1.00 94.44 161 TYR A N 1
ATOM 1192 C CA . TYR A 1 161 ? 13.547 -12.723 -3.364 1.00 94.44 161 TYR A CA 1
ATOM 1193 C C . TYR A 1 161 ? 12.858 -11.720 -4.291 1.00 94.44 161 TYR A C 1
ATOM 1195 O O . TYR A 1 161 ? 12.004 -12.113 -5.085 1.00 94.44 161 TYR A O 1
ATOM 1203 N N . VAL A 1 162 ? 13.187 -10.430 -4.187 1.00 96.81 162 VAL A N 1
ATOM 1204 C CA . VAL A 1 162 ? 12.625 -9.397 -5.063 1.00 96.81 162 VAL A CA 1
ATOM 1205 C C . VAL A 1 162 ? 13.370 -9.353 -6.398 1.00 96.81 162 VAL A C 1
ATOM 1207 O O . VAL A 1 162 ? 14.543 -9.700 -6.490 1.00 96.81 162 VAL A O 1
ATOM 1210 N N . THR A 1 163 ? 12.698 -8.888 -7.450 1.00 97.88 163 THR A N 1
ATOM 1211 C CA . THR A 1 163 ? 13.297 -8.733 -8.786 1.00 97.88 163 THR A CA 1
ATOM 1212 C C . THR A 1 163 ? 14.393 -7.664 -8.790 1.00 97.88 163 THR A C 1
ATOM 1214 O O . THR A 1 163 ? 15.373 -7.780 -9.523 1.00 97.88 163 THR A O 1
ATOM 1217 N N . ARG A 1 164 ? 14.224 -6.600 -7.993 1.00 98.00 164 ARG A N 1
ATOM 1218 C CA . ARG A 1 164 ? 15.201 -5.514 -7.849 1.00 98.00 164 ARG A CA 1
ATOM 1219 C C . ARG A 1 164 ? 15.102 -4.878 -6.463 1.00 98.00 164 ARG A C 1
ATOM 1221 O O . ARG A 1 164 ? 13.995 -4.602 -6.007 1.00 98.00 164 ARG A O 1
ATOM 1228 N N . SER A 1 165 ? 16.237 -4.579 -5.836 1.00 97.31 165 SER A N 1
ATOM 1229 C CA . SER A 1 165 ? 16.324 -3.882 -4.547 1.00 97.31 165 SER A CA 1
ATOM 1230 C C . SER A 1 165 ? 17.143 -2.583 -4.657 1.00 97.31 165 SER A C 1
ATOM 1232 O O . SER A 1 165 ? 18.002 -2.451 -5.531 1.00 97.31 165 SER A O 1
ATOM 1234 N N . ALA A 1 166 ? 16.848 -1.596 -3.808 1.00 95.31 166 ALA A N 1
ATOM 1235 C CA . ALA A 1 166 ? 17.629 -0.371 -3.628 1.00 95.31 166 ALA A CA 1
ATOM 1236 C C . ALA A 1 166 ? 17.533 0.109 -2.171 1.00 95.31 166 ALA A C 1
ATOM 1238 O O . ALA A 1 166 ? 16.452 0.102 -1.581 1.00 95.31 166 ALA A O 1
ATOM 1239 N N . SER A 1 167 ? 18.658 0.535 -1.593 1.00 92.38 167 SER A N 1
ATOM 1240 C CA . SER A 1 167 ? 18.749 0.937 -0.176 1.00 92.38 167 SER A CA 1
ATOM 1241 C C . SER A 1 167 ? 19.468 2.258 0.076 1.00 92.38 167 SER A C 1
ATOM 1243 O O . SER A 1 167 ? 19.418 2.771 1.198 1.00 92.38 167 SER A O 1
ATOM 1245 N N . THR A 1 168 ? 20.121 2.814 -0.945 1.00 90.50 168 THR A N 1
ATOM 1246 C CA . THR A 1 168 ? 20.701 4.161 -0.922 1.00 90.50 168 THR A CA 1
ATOM 1247 C C . THR A 1 168 ? 19.764 5.136 -1.627 1.00 90.50 168 THR A C 1
ATOM 1249 O O . THR A 1 168 ? 18.958 4.741 -2.470 1.00 90.50 168 THR A O 1
ATOM 1252 N N . VAL A 1 169 ? 19.854 6.421 -1.290 1.00 87.94 169 VAL A N 1
ATOM 1253 C CA . VAL A 1 169 ? 19.014 7.459 -1.906 1.00 87.94 169 VAL A CA 1
ATOM 1254 C C . VAL A 1 169 ? 19.267 7.504 -3.411 1.00 87.94 169 VAL A C 1
ATOM 1256 O O . VAL A 1 169 ? 18.326 7.526 -4.195 1.00 87.94 169 VAL A O 1
ATOM 1259 N N . GLU A 1 170 ? 20.529 7.455 -3.822 1.00 90.44 170 GLU A N 1
ATOM 1260 C CA . GLU A 1 170 ? 20.955 7.493 -5.218 1.00 90.44 170 GLU A CA 1
ATOM 1261 C C . GLU A 1 170 ? 20.390 6.310 -6.016 1.00 90.44 170 GLU A C 1
ATOM 1263 O O . GLU A 1 170 ? 19.810 6.510 -7.087 1.00 90.44 170 GLU A O 1
ATOM 1268 N N . ASP A 1 171 ? 20.477 5.092 -5.471 1.00 93.62 171 ASP A N 1
ATOM 1269 C CA . ASP A 1 171 ? 19.949 3.891 -6.127 1.00 93.62 171 ASP A CA 1
ATOM 1270 C C . ASP A 1 171 ? 18.419 3.912 -6.208 1.00 93.62 171 ASP A C 1
ATOM 1272 O O . ASP A 1 171 ? 17.845 3.460 -7.200 1.00 93.62 171 ASP A O 1
ATOM 1276 N N . ILE A 1 172 ? 17.743 4.466 -5.195 1.00 94.19 172 ILE A N 1
ATOM 1277 C CA . ILE A 1 172 ? 16.284 4.631 -5.202 1.00 94.19 172 ILE A CA 1
ATOM 1278 C C . ILE A 1 172 ? 15.868 5.644 -6.275 1.00 94.19 172 ILE A C 1
ATOM 1280 O O . ILE A 1 172 ? 14.907 5.396 -7.007 1.00 94.19 172 ILE A O 1
ATOM 1284 N N . ILE A 1 173 ? 16.597 6.757 -6.428 1.00 93.50 173 ILE A N 1
ATOM 1285 C CA . ILE A 1 173 ? 16.350 7.720 -7.514 1.00 93.50 173 ILE A CA 1
ATOM 1286 C C . ILE A 1 173 ? 16.505 7.031 -8.868 1.00 93.50 173 ILE A C 1
ATOM 1288 O O . ILE A 1 173 ? 15.612 7.139 -9.710 1.00 93.50 173 ILE A O 1
ATOM 1292 N N . GLN A 1 174 ? 17.596 6.288 -9.068 1.00 96.00 174 GLN A N 1
ATOM 1293 C CA . GLN A 1 174 ? 17.831 5.584 -10.325 1.00 96.00 174 GLN A CA 1
ATOM 1294 C C . GLN A 1 174 ? 16.753 4.529 -10.596 1.00 96.00 174 GLN A C 1
ATOM 1296 O O . GLN A 1 174 ? 16.246 4.443 -11.710 1.00 96.00 174 GLN A O 1
ATOM 1301 N N . MET A 1 175 ? 16.338 3.771 -9.579 1.00 97.75 175 MET A N 1
ATOM 1302 C CA . MET A 1 175 ? 15.249 2.800 -9.691 1.00 97.75 175 MET A CA 1
ATOM 1303 C C . MET A 1 175 ? 13.946 3.460 -10.164 1.00 97.75 175 MET A C 1
ATOM 1305 O O . MET A 1 175 ? 13.283 2.933 -11.054 1.00 97.75 175 MET A O 1
ATOM 1309 N N . VAL A 1 176 ? 13.578 4.615 -9.606 1.00 96.94 176 VAL A N 1
ATOM 1310 C CA . VAL A 1 176 ? 12.362 5.344 -10.002 1.00 96.94 176 VAL A CA 1
ATOM 1311 C C . VAL A 1 176 ? 12.467 5.881 -11.433 1.00 96.94 176 VAL A C 1
ATOM 1313 O O . VAL A 1 176 ? 11.498 5.791 -12.187 1.00 96.94 176 VAL A O 1
ATOM 1316 N N . VAL A 1 177 ? 13.636 6.382 -11.842 1.00 97.69 177 VAL A N 1
ATOM 1317 C CA . VAL A 1 177 ? 13.897 6.832 -13.223 1.00 97.69 177 VAL A CA 1
ATOM 1318 C C . VAL A 1 177 ? 13.812 5.673 -14.222 1.00 97.69 177 VAL A C 1
ATOM 1320 O O . VAL A 1 177 ? 13.173 5.795 -15.271 1.00 97.69 177 VAL A O 1
ATOM 1323 N N . ASP A 1 178 ? 14.408 4.531 -13.889 1.00 98.62 178 ASP A N 1
ATOM 1324 C CA . ASP A 1 178 ? 14.359 3.334 -14.727 1.00 98.62 178 ASP A CA 1
ATOM 1325 C C . ASP A 1 178 ? 12.925 2.822 -14.867 1.00 98.62 178 ASP A C 1
ATOM 1327 O O . ASP A 1 178 ? 12.507 2.430 -15.957 1.00 98.62 178 ASP A O 1
ATOM 1331 N N . LEU A 1 179 ? 12.148 2.856 -13.778 1.00 98.62 179 LEU A N 1
ATOM 1332 C CA . LEU A 1 179 ? 10.755 2.430 -13.807 1.00 98.62 179 LEU A CA 1
ATOM 1333 C C . LEU A 1 179 ? 9.892 3.372 -14.654 1.00 98.62 179 LEU A C 1
ATOM 1335 O O . LEU A 1 179 ? 9.021 2.895 -15.377 1.00 98.62 179 LEU A O 1
ATOM 1339 N N . ASP A 1 180 ? 10.131 4.686 -14.605 1.00 98.50 180 ASP A N 1
ATOM 1340 C CA . ASP A 1 180 ? 9.421 5.654 -15.453 1.00 98.50 180 ASP A CA 1
ATOM 1341 C C . ASP A 1 180 ? 9.744 5.442 -16.942 1.00 98.50 180 ASP A C 1
ATOM 1343 O O . ASP A 1 180 ? 8.842 5.454 -17.782 1.00 98.50 180 ASP A O 1
ATOM 1347 N N . THR A 1 181 ? 11.003 5.126 -17.253 1.00 98.56 181 THR A N 1
ATOM 1348 C CA . THR A 1 181 ? 11.447 4.781 -18.615 1.00 98.56 181 THR A CA 1
ATOM 1349 C C . THR A 1 181 ? 10.807 3.475 -19.103 1.00 98.56 181 THR A C 1
ATOM 1351 O O . THR A 1 181 ? 10.296 3.395 -20.224 1.00 98.56 181 THR A O 1
ATOM 1354 N N . LEU A 1 182 ? 10.776 2.444 -18.251 1.00 98.50 182 LEU A N 1
ATOM 1355 C CA . LEU A 1 182 ? 10.111 1.175 -18.551 1.00 98.50 182 LEU A CA 1
ATOM 1356 C C . LEU A 1 182 ? 8.604 1.365 -18.739 1.00 98.50 182 LEU A C 1
ATOM 1358 O O . LEU A 1 182 ? 8.005 0.755 -19.623 1.00 98.50 182 LEU A O 1
ATOM 1362 N N . LYS A 1 183 ? 7.987 2.222 -17.926 1.00 98.25 183 LYS A N 1
ATOM 1363 C CA . LYS A 1 183 ? 6.578 2.578 -18.051 1.00 98.25 183 LYS A CA 1
ATOM 1364 C C . LYS A 1 183 ? 6.290 3.185 -19.425 1.00 98.25 183 LYS A C 1
ATOM 1366 O O . LYS A 1 183 ? 5.333 2.749 -20.055 1.00 98.25 183 LYS A O 1
ATOM 1371 N N . ASP A 1 184 ? 7.099 4.132 -19.907 1.00 98.31 184 ASP A N 1
ATOM 1372 C CA . ASP A 1 184 ? 6.925 4.697 -21.256 1.00 98.31 184 ASP A CA 1
ATOM 1373 C C . ASP A 1 184 ? 7.114 3.617 -22.342 1.00 98.31 184 ASP A C 1
ATOM 1375 O O . ASP A 1 184 ? 6.276 3.489 -23.229 1.00 98.3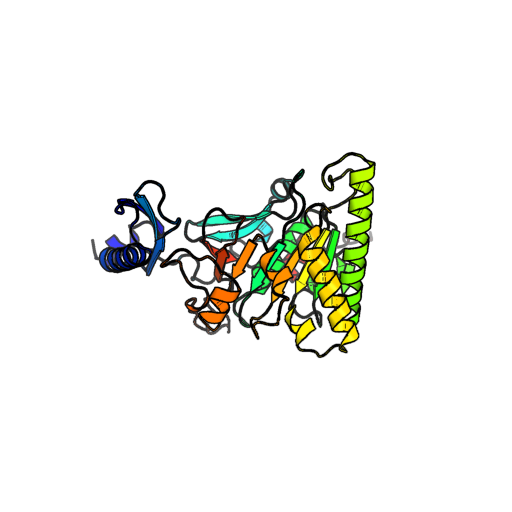1 184 ASP A O 1
ATOM 1379 N N . SER A 1 185 ? 8.105 2.731 -22.192 1.00 98.19 185 SER A N 1
ATOM 1380 C CA . SER A 1 185 ? 8.314 1.607 -23.126 1.00 98.19 185 SER A CA 1
ATOM 1381 C C . SER A 1 185 ? 7.118 0.642 -23.179 1.00 98.19 185 SER A C 1
ATOM 1383 O O . SER A 1 185 ? 6.724 0.182 -24.249 1.00 98.19 185 SER A O 1
ATOM 1385 N N . ARG A 1 186 ? 6.502 0.341 -22.026 1.00 97.81 186 ARG A N 1
ATOM 1386 C CA . ARG A 1 186 ? 5.287 -0.488 -21.948 1.00 97.81 186 ARG A CA 1
ATOM 1387 C C . ARG A 1 186 ? 4.085 0.198 -22.587 1.00 97.81 186 ARG A C 1
ATOM 1389 O O . ARG A 1 186 ? 3.253 -0.495 -23.163 1.00 97.81 186 ARG A O 1
ATOM 1396 N N . VAL A 1 187 ? 3.992 1.526 -22.475 1.00 97.69 187 VAL A N 1
ATOM 1397 C CA . VAL A 1 187 ? 2.954 2.324 -23.146 1.00 97.69 187 VAL A CA 1
ATOM 1398 C C . VAL A 1 187 ? 3.073 2.204 -24.655 1.00 97.69 187 VAL A C 1
ATOM 1400 O O . VAL A 1 187 ? 2.086 1.869 -25.305 1.00 97.69 187 VAL A O 1
ATOM 1403 N N . ASP A 1 188 ? 4.273 2.394 -25.196 1.00 97.75 188 ASP A N 1
ATOM 1404 C CA . ASP A 1 188 ? 4.512 2.255 -26.632 1.00 97.75 188 ASP A CA 1
ATOM 1405 C C . ASP A 1 188 ? 4.191 0.836 -27.118 1.00 97.75 188 ASP A C 1
ATOM 1407 O O . ASP A 1 188 ? 3.546 0.663 -28.153 1.00 97.75 188 ASP A O 1
ATOM 1411 N N . GLN A 1 189 ? 4.573 -0.181 -26.337 1.00 97.44 189 GLN A N 1
ATOM 1412 C CA . GLN A 1 189 ? 4.310 -1.580 -26.662 1.00 97.44 189 GLN A CA 1
ATOM 1413 C C . GLN A 1 189 ? 2.810 -1.897 -26.736 1.00 97.44 189 GLN A C 1
ATOM 1415 O O . GLN A 1 189 ? 2.351 -2.388 -27.766 1.00 97.44 189 GLN A O 1
ATOM 1420 N N . TYR A 1 190 ? 2.031 -1.621 -25.679 1.00 96.69 190 TYR A N 1
ATOM 1421 C CA . TYR A 1 190 ? 0.614 -2.008 -25.682 1.00 96.69 190 TYR A CA 1
ATOM 1422 C C . TYR A 1 190 ? -0.191 -1.218 -26.724 1.00 96.69 190 TYR A C 1
ATOM 1424 O O . TYR A 1 190 ? -1.136 -1.752 -27.298 1.00 96.69 190 TYR A O 1
ATOM 1432 N N . MET A 1 191 ? 0.203 0.029 -27.014 1.00 96.88 191 MET A N 1
ATOM 1433 C CA . MET A 1 191 ? -0.425 0.841 -28.059 1.00 96.88 191 MET A CA 1
ATOM 1434 C C . MET A 1 191 ? -0.140 0.287 -29.458 1.00 96.88 191 MET A C 1
ATOM 1436 O O . MET A 1 191 ? -1.045 0.237 -30.290 1.00 96.88 191 MET A O 1
ATOM 1440 N N . ALA A 1 192 ? 1.099 -0.145 -29.724 1.00 97.50 192 ALA A N 1
ATOM 1441 C CA . ALA A 1 192 ? 1.467 -0.775 -30.994 1.00 97.50 192 ALA A CA 1
ATOM 1442 C C . ALA A 1 192 ? 0.695 -2.082 -31.234 1.00 97.50 192 ALA A C 1
ATOM 1444 O O . ALA A 1 192 ? 0.338 -2.395 -32.370 1.00 97.50 192 ALA A O 1
ATOM 1445 N N . ASP A 1 193 ? 0.386 -2.797 -30.155 1.00 96.62 193 ASP A N 1
ATOM 1446 C CA . ASP A 1 193 ? -0.395 -4.028 -30.176 1.00 96.62 193 ASP A CA 1
ATOM 1447 C C . ASP A 1 193 ? -1.923 -3.798 -30.222 1.00 96.62 193 ASP A C 1
ATOM 1449 O O . ASP A 1 193 ? -2.685 -4.767 -30.283 1.00 96.62 193 ASP A O 1
ATOM 1453 N N . GLY A 1 194 ? -2.376 -2.537 -30.211 1.00 96.62 194 GLY A N 1
ATOM 1454 C CA . GLY A 1 194 ? -3.790 -2.157 -30.284 1.00 96.62 194 GLY A CA 1
ATOM 1455 C C . GLY A 1 194 ? -4.575 -2.308 -28.977 1.00 96.62 194 GLY A C 1
ATOM 1456 O O . GLY A 1 194 ? -5.804 -2.293 -29.014 1.00 96.62 194 GLY A O 1
ATOM 1457 N N . ASP A 1 195 ? -3.894 -2.454 -27.838 1.00 96.12 195 ASP A N 1
ATOM 1458 C CA . ASP A 1 195 ? -4.524 -2.536 -26.520 1.00 96.12 195 ASP A CA 1
ATOM 1459 C C . ASP A 1 195 ? -4.657 -1.148 -25.865 1.00 96.12 195 ASP A C 1
ATOM 1461 O O . ASP A 1 195 ? -3.844 -0.250 -26.071 1.00 96.12 195 ASP A O 1
ATOM 1465 N N . ASP A 1 196 ? -5.648 -0.980 -24.984 1.00 94.12 196 ASP A N 1
ATOM 1466 C CA . ASP A 1 196 ? -5.855 0.272 -24.231 1.00 94.12 196 ASP A CA 1
ATOM 1467 C C . ASP A 1 196 ? -4.987 0.394 -22.962 1.00 94.12 196 ASP A C 1
ATOM 1469 O O . ASP A 1 196 ? -4.944 1.461 -22.321 1.00 94.12 196 ASP A O 1
ATOM 1473 N N . CYS A 1 197 ? -4.369 -0.717 -22.544 1.00 96.00 197 CYS A N 1
ATOM 1474 C CA . CYS A 1 197 ? -3.486 -0.829 -21.386 1.00 96.00 197 CYS A CA 1
ATOM 1475 C C . CYS A 1 197 ? -2.667 -2.133 -21.411 1.00 96.00 197 CYS A C 1
ATOM 1477 O O . CYS A 1 197 ? -2.938 -3.064 -22.171 1.00 96.00 197 CYS A O 1
ATOM 1479 N N . PHE A 1 198 ? -1.682 -2.216 -20.518 1.00 96.75 198 PHE A N 1
ATOM 1480 C CA . PHE A 1 198 ? -0.861 -3.396 -20.288 1.00 96.75 198 PHE A CA 1
ATOM 1481 C C . PHE A 1 198 ? -1.712 -4.623 -19.922 1.00 96.75 198 PHE A C 1
ATOM 1483 O O . PHE A 1 198 ? -2.350 -4.641 -18.868 1.00 96.75 198 PHE A O 1
ATOM 1490 N N . GLN A 1 199 ? -1.653 -5.669 -20.751 1.00 94.75 199 GLN A N 1
ATOM 1491 C CA . GLN A 1 199 ? -2.219 -6.994 -20.500 1.00 94.75 199 GLN A CA 1
ATOM 1492 C C . GLN A 1 199 ? -1.161 -7.988 -19.993 1.00 94.75 199 GLN A C 1
ATOM 1494 O O . GLN A 1 199 ? -0.209 -8.310 -20.706 1.00 94.75 199 GLN A O 1
ATOM 1499 N N . ALA A 1 200 ? -1.352 -8.530 -18.791 1.00 91.19 200 ALA A N 1
ATOM 1500 C CA . ALA A 1 200 ? -0.632 -9.719 -18.338 1.00 91.19 200 ALA A CA 1
ATOM 1501 C C . ALA A 1 200 ? -1.363 -10.995 -18.816 1.00 91.19 200 ALA A C 1
ATOM 1503 O O . ALA A 1 200 ? -2.591 -11.038 -18.749 1.00 91.19 200 ALA A O 1
ATOM 1504 N N . PRO A 1 201 ? -0.658 -12.045 -19.282 1.00 90.56 201 PRO A N 1
ATOM 1505 C CA . PRO A 1 201 ? 0.799 -12.161 -19.381 1.00 90.56 201 PRO A CA 1
ATOM 1506 C C . PRO A 1 201 ? 1.394 -11.649 -20.709 1.00 90.56 201 PRO A C 1
ATOM 1508 O O . PRO A 1 201 ? 2.608 -11.724 -20.877 1.00 90.56 201 PRO A O 1
ATOM 1511 N N . LYS A 1 202 ? 0.580 -11.146 -21.653 1.00 93.75 202 LYS A N 1
ATOM 1512 C CA . LYS A 1 202 ? 1.003 -10.745 -23.015 1.00 93.75 202 LYS A CA 1
ATOM 1513 C C . LYS A 1 202 ? 2.231 -9.826 -23.026 1.00 93.75 202 LYS A C 1
ATOM 1515 O O . LYS A 1 202 ? 3.175 -10.083 -23.764 1.00 93.75 202 LYS A O 1
ATOM 1520 N N . HIS A 1 203 ? 2.237 -8.791 -22.191 1.00 94.44 203 HIS A N 1
ATOM 1521 C CA . HIS A 1 203 ? 3.330 -7.815 -22.102 1.00 94.44 203 HIS A CA 1
ATOM 1522 C C . HIS A 1 203 ? 4.303 -8.104 -20.939 1.00 94.44 203 HIS A C 1
ATOM 1524 O O . HIS A 1 203 ? 5.116 -7.256 -20.572 1.00 94.44 203 HIS A O 1
ATOM 1530 N N . GLY A 1 204 ? 4.225 -9.296 -20.335 1.00 94.12 204 GLY A N 1
ATOM 1531 C CA . GLY A 1 204 ? 5.027 -9.711 -19.182 1.00 94.12 204 GLY A CA 1
ATOM 1532 C C . GLY A 1 204 ? 4.286 -9.622 -17.845 1.00 94.12 204 GLY A C 1
ATOM 1533 O O . GLY A 1 204 ? 3.054 -9.555 -17.792 1.00 94.12 204 GLY A O 1
ATOM 1534 N N . LYS A 1 205 ? 5.048 -9.641 -16.744 1.00 95.06 205 LYS A N 1
ATOM 1535 C CA . LYS A 1 205 ? 4.504 -9.547 -15.383 1.00 95.06 205 LYS A CA 1
ATOM 1536 C C . LYS A 1 205 ? 4.212 -8.091 -14.995 1.00 95.06 205 LYS A C 1
ATOM 1538 O O . LYS A 1 205 ? 5.017 -7.201 -15.307 1.00 95.06 205 LYS A O 1
ATOM 1543 N N . PRO A 1 206 ? 3.100 -7.810 -14.293 1.00 96.31 206 PRO A N 1
ATOM 1544 C CA . PRO A 1 206 ? 2.916 -6.522 -13.638 1.00 96.31 206 PRO A CA 1
ATOM 1545 C C . PRO A 1 206 ? 4.035 -6.273 -12.617 1.00 96.31 206 PRO A C 1
ATOM 1547 O O . PRO A 1 206 ? 4.575 -7.216 -12.037 1.00 96.31 206 PRO A O 1
ATOM 1550 N N . ILE A 1 207 ? 4.379 -5.003 -12.400 1.00 98.00 207 ILE A N 1
ATOM 1551 C CA . ILE A 1 207 ? 5.421 -4.609 -11.441 1.00 98.00 207 ILE A CA 1
ATOM 1552 C C . ILE A 1 207 ? 4.775 -4.015 -10.198 1.00 98.00 207 ILE A C 1
ATOM 1554 O O . ILE A 1 207 ? 3.930 -3.127 -10.310 1.00 98.00 207 ILE A O 1
ATOM 1558 N N . ILE A 1 208 ? 5.221 -4.454 -9.024 1.00 97.94 208 ILE A N 1
ATOM 1559 C CA . ILE A 1 208 ? 4.890 -3.835 -7.739 1.00 97.94 208 ILE A CA 1
ATOM 1560 C C . ILE A 1 208 ? 6.133 -3.098 -7.241 1.00 97.94 208 ILE A C 1
ATOM 1562 O O . ILE A 1 208 ? 7.107 -3.732 -6.834 1.00 97.94 208 ILE A O 1
ATOM 1566 N N . LEU A 1 209 ? 6.107 -1.764 -7.275 1.00 98.25 209 LEU A N 1
ATOM 1567 C CA . LEU A 1 209 ? 7.107 -0.940 -6.604 1.00 98.25 209 LEU A CA 1
ATOM 1568 C C . LEU A 1 209 ? 6.662 -0.717 -5.160 1.00 98.25 209 LEU A C 1
ATOM 1570 O O . LEU A 1 209 ? 5.641 -0.071 -4.926 1.00 98.25 209 LEU A O 1
ATOM 1574 N N . VAL A 1 210 ? 7.452 -1.194 -4.204 1.00 97.69 210 VAL A N 1
ATOM 1575 C CA . VAL A 1 210 ? 7.308 -0.847 -2.789 1.00 97.69 210 VAL A CA 1
ATOM 1576 C C . VAL A 1 210 ? 8.397 0.149 -2.429 1.00 97.69 210 VAL A C 1
ATOM 1578 O O . VAL A 1 210 ? 9.577 -0.187 -2.466 1.00 97.69 210 VAL A O 1
ATOM 1581 N N . LEU A 1 211 ? 7.995 1.371 -2.095 1.00 95.31 211 LEU A N 1
ATOM 1582 C CA . LEU A 1 211 ? 8.881 2.437 -1.645 1.00 95.31 211 LEU A CA 1
ATOM 1583 C C . LEU A 1 211 ? 8.604 2.695 -0.168 1.00 95.31 211 LEU A C 1
ATOM 1585 O O . LEU A 1 211 ? 7.594 3.312 0.181 1.00 95.31 211 LEU A O 1
ATOM 1589 N N . GLU A 1 212 ? 9.496 2.206 0.689 1.00 93.00 212 GLU A N 1
ATOM 1590 C CA . GLU A 1 212 ? 9.462 2.513 2.111 1.00 93.00 212 GLU A CA 1
ATOM 1591 C C . GLU A 1 212 ? 10.126 3.855 2.402 1.00 93.00 212 GLU A C 1
ATOM 1593 O O . GLU A 1 212 ? 11.204 4.174 1.915 1.00 93.00 212 GLU A O 1
ATOM 1598 N N . GLU A 1 213 ? 9.443 4.623 3.238 1.00 87.44 213 GLU A N 1
ATOM 1599 C CA . GLU A 1 213 ? 9.859 5.877 3.825 1.00 87.44 213 GLU A CA 1
ATOM 1600 C C . GLU A 1 213 ? 10.250 6.908 2.768 1.00 87.44 213 GLU A C 1
ATOM 1602 O O . GLU A 1 213 ? 11.386 7.367 2.697 1.00 87.44 213 GLU A O 1
ATOM 1607 N N . LEU A 1 214 ? 9.265 7.333 1.969 1.00 83.69 214 LEU A N 1
ATOM 1608 C CA . LEU A 1 214 ? 9.464 8.394 0.976 1.00 83.69 214 LEU A CA 1
ATOM 1609 C C . LEU A 1 214 ? 10.044 9.678 1.592 1.00 83.69 214 LEU A C 1
ATOM 1611 O O . LEU A 1 214 ? 10.760 10.405 0.910 1.00 83.69 214 LEU A O 1
ATOM 1615 N N . SER A 1 215 ? 9.771 9.944 2.875 1.00 75.56 215 SER A N 1
ATOM 1616 C CA . SER A 1 215 ? 10.338 11.094 3.588 1.00 75.56 215 SER A CA 1
ATOM 1617 C C . SER A 1 215 ? 11.865 11.079 3.625 1.00 75.56 215 SER A C 1
ATOM 1619 O O . SER A 1 215 ? 12.476 12.142 3.594 1.00 75.56 215 SER A O 1
ATOM 1621 N N . ALA A 1 216 ? 12.504 9.905 3.563 1.00 74.44 216 ALA A N 1
ATOM 1622 C CA . ALA A 1 216 ? 13.951 9.819 3.416 1.00 74.44 216 ALA A CA 1
ATOM 1623 C C . ALA A 1 216 ? 14.415 10.575 2.160 1.00 74.44 216 ALA A C 1
ATOM 1625 O O . ALA A 1 216 ? 15.373 11.332 2.221 1.00 74.44 216 ALA A O 1
ATOM 1626 N N . MET A 1 217 ? 13.669 10.496 1.055 1.00 73.81 217 MET A N 1
ATOM 1627 C CA . MET A 1 217 ? 14.013 11.174 -0.201 1.00 73.81 217 MET A CA 1
ATOM 1628 C C . MET A 1 217 ? 13.941 12.704 -0.106 1.00 73.81 217 MET A C 1
ATOM 1630 O O . MET A 1 217 ? 14.606 13.398 -0.878 1.00 73.81 217 MET A O 1
ATOM 1634 N N . THR A 1 218 ? 13.145 13.243 0.824 1.00 66.50 218 THR A N 1
ATOM 1635 C CA . THR A 1 218 ? 13.038 14.690 1.064 1.00 66.50 218 THR A CA 1
ATOM 1636 C C . THR A 1 218 ? 13.955 15.177 2.181 1.00 66.50 218 THR A C 1
ATOM 1638 O O . THR A 1 218 ? 14.443 16.306 2.096 1.00 66.50 218 THR A O 1
ATOM 1641 N N . ASP A 1 219 ? 14.216 14.336 3.184 1.00 66.50 219 ASP A N 1
ATOM 1642 C CA . ASP A 1 219 ? 14.833 14.725 4.455 1.00 66.50 219 ASP A CA 1
ATOM 1643 C C . ASP A 1 219 ? 16.345 14.433 4.491 1.00 66.50 219 ASP A C 1
ATOM 1645 O O . ASP A 1 219 ? 17.095 15.174 5.126 1.00 66.50 219 ASP A O 1
ATOM 1649 N N . THR A 1 220 ? 16.843 13.419 3.765 1.00 60.88 220 THR A N 1
ATOM 1650 C CA . THR A 1 220 ? 18.285 13.084 3.732 1.00 60.88 220 THR A CA 1
ATOM 1651 C C . THR A 1 220 ? 19.101 13.923 2.744 1.00 60.88 220 THR A C 1
ATOM 1653 O O . THR A 1 220 ? 20.274 13.642 2.518 1.00 60.88 220 THR A O 1
ATOM 1656 N N . ASN A 1 221 ? 18.513 14.996 2.209 1.00 58.44 221 ASN A N 1
ATOM 1657 C CA . ASN A 1 221 ? 19.211 16.067 1.495 1.00 58.44 221 ASN A CA 1
ATOM 1658 C C . ASN A 1 221 ? 19.992 15.621 0.227 1.00 58.44 221 ASN A C 1
ATOM 1660 O O . ASN A 1 221 ? 21.168 15.975 0.090 1.00 58.44 221 ASN A O 1
ATOM 1664 N N . PRO A 1 222 ? 19.379 14.882 -0.730 1.00 61.44 222 PRO A N 1
ATOM 1665 C CA . PRO A 1 222 ? 19.962 14.764 -2.066 1.00 61.44 222 PRO A CA 1
ATOM 1666 C C . PRO A 1 222 ? 20.155 16.164 -2.663 1.00 61.44 222 PRO A C 1
ATOM 1668 O O . PRO A 1 222 ? 19.384 17.088 -2.380 1.00 61.44 222 PRO A O 1
ATOM 1671 N N . ASP A 1 223 ? 21.182 16.347 -3.495 1.00 79.25 223 ASP A N 1
ATOM 1672 C CA . ASP A 1 223 ? 21.411 17.645 -4.120 1.00 79.25 223 ASP A CA 1
ATOM 1673 C C . ASP A 1 223 ? 20.169 18.084 -4.926 1.00 79.25 223 ASP A C 1
ATOM 1675 O O . ASP A 1 223 ? 19.374 17.267 -5.407 1.00 79.25 223 ASP A O 1
ATOM 1679 N N . LY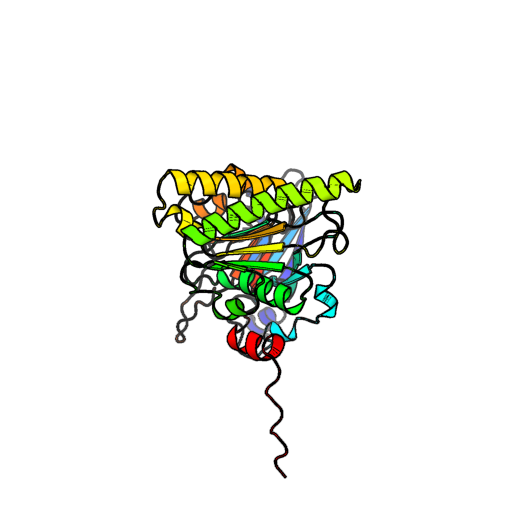S A 1 224 ? 19.981 19.400 -5.079 1.00 82.62 224 LYS A N 1
ATOM 1680 C CA . LYS A 1 224 ? 18.769 19.983 -5.681 1.00 82.62 224 LYS A CA 1
ATOM 1681 C C . LYS A 1 224 ? 18.421 19.380 -7.049 1.00 82.62 224 LYS A C 1
ATOM 1683 O O . LYS A 1 224 ? 17.242 19.315 -7.399 1.00 82.62 224 LYS A O 1
ATOM 1688 N N . LYS A 1 225 ? 19.422 18.956 -7.829 1.00 86.75 225 LYS A N 1
ATOM 1689 C CA . LYS A 1 225 ? 19.214 18.335 -9.139 1.00 86.75 225 LYS A CA 1
ATOM 1690 C C . LYS A 1 225 ? 18.646 16.927 -8.980 1.00 86.75 225 LYS A C 1
ATOM 1692 O O . LYS A 1 225 ? 17.642 16.623 -9.615 1.00 86.75 225 LYS A O 1
ATOM 1697 N N . SER A 1 226 ? 19.242 16.109 -8.119 1.00 87.25 226 SER A N 1
ATOM 1698 C CA . SER A 1 226 ? 18.787 14.741 -7.843 1.00 87.25 226 SER A CA 1
ATOM 1699 C C . SER A 1 226 ? 17.352 14.714 -7.311 1.00 87.25 226 SER A C 1
ATOM 1701 O O . SER A 1 226 ? 16.524 13.946 -7.803 1.00 87.25 226 SER A O 1
ATOM 1703 N N . ARG A 1 227 ? 17.001 15.642 -6.411 1.00 84.88 227 ARG A N 1
ATOM 1704 C CA . ARG A 1 227 ? 15.616 15.810 -5.943 1.00 84.88 227 ARG A CA 1
ATOM 1705 C C . ARG A 1 227 ? 14.645 16.142 -7.080 1.00 84.88 227 ARG A C 1
ATOM 1707 O O . ARG A 1 227 ? 13.588 15.530 -7.178 1.00 84.88 227 ARG A O 1
ATOM 1714 N N . ALA A 1 228 ? 15.002 17.080 -7.958 1.00 88.81 228 ALA A N 1
ATOM 1715 C CA . ALA A 1 228 ? 14.147 17.460 -9.083 1.00 88.81 228 ALA A CA 1
ATOM 1716 C C . ALA A 1 228 ? 13.945 16.306 -10.083 1.00 88.81 228 ALA A C 1
ATOM 1718 O O . ALA A 1 228 ? 12.845 16.133 -10.606 1.00 88.81 228 ALA A O 1
ATOM 1719 N N . VAL A 1 229 ? 14.989 15.505 -10.327 1.00 92.25 229 VAL A N 1
ATOM 1720 C CA . VAL A 1 229 ? 14.910 14.296 -11.164 1.00 92.25 229 VAL A CA 1
ATOM 1721 C C . VAL A 1 229 ? 13.941 13.286 -10.552 1.00 92.25 229 VAL A C 1
ATOM 1723 O O . VAL A 1 229 ? 13.040 12.809 -11.242 1.00 92.25 229 VAL A O 1
ATOM 1726 N N . PHE A 1 230 ? 14.080 13.016 -9.252 1.00 91.75 230 PHE A N 1
ATOM 1727 C CA . PHE A 1 230 ? 13.181 12.125 -8.527 1.00 91.75 230 PHE A CA 1
ATOM 1728 C C . PHE A 1 230 ? 11.728 12.604 -8.574 1.00 91.75 230 PHE A C 1
ATOM 1730 O O . PHE A 1 230 ? 10.845 11.848 -8.968 1.00 91.75 230 PHE A O 1
ATOM 1737 N N . GLU A 1 231 ? 11.467 13.863 -8.212 1.00 90.94 231 GLU A N 1
ATOM 1738 C CA . GLU A 1 231 ? 10.113 14.425 -8.181 1.00 90.94 231 GLU A CA 1
ATOM 1739 C C . GLU A 1 231 ? 9.443 14.377 -9.561 1.00 90.94 231 GLU A C 1
ATOM 1741 O O . GLU A 1 231 ? 8.249 14.075 -9.651 1.00 90.94 231 GLU A O 1
ATOM 1746 N N . ALA A 1 232 ? 10.198 14.627 -10.637 1.00 93.12 232 ALA A N 1
ATOM 1747 C CA . ALA A 1 232 ? 9.699 14.538 -12.005 1.00 93.12 232 ALA A CA 1
ATOM 1748 C C . ALA A 1 232 ? 9.310 13.098 -12.381 1.00 93.12 232 ALA A C 1
ATOM 1750 O O . ALA A 1 232 ? 8.171 12.865 -12.796 1.00 93.12 232 ALA A O 1
ATOM 1751 N N . ALA A 1 233 ? 10.216 12.135 -12.182 1.00 95.50 233 ALA A N 1
ATOM 1752 C CA . ALA A 1 233 ? 9.976 10.728 -12.504 1.00 95.50 233 ALA A CA 1
ATOM 1753 C C . ALA A 1 233 ? 8.856 10.129 -11.635 1.00 95.50 233 ALA A C 1
ATOM 1755 O O . ALA A 1 233 ? 7.926 9.504 -12.142 1.00 95.50 233 ALA A O 1
ATOM 1756 N N . PHE A 1 234 ? 8.867 10.398 -10.327 1.00 95.06 234 PHE A N 1
ATOM 1757 C CA . PHE A 1 234 ? 7.841 9.924 -9.401 1.00 95.06 234 PHE A CA 1
ATOM 1758 C C . PHE A 1 234 ? 6.459 10.511 -9.711 1.00 95.06 234 PHE A C 1
ATOM 1760 O O . PHE A 1 234 ? 5.463 9.790 -9.698 1.00 95.06 234 PHE A O 1
ATOM 1767 N N . THR A 1 235 ? 6.376 11.804 -10.045 1.00 95.12 235 THR A N 1
ATOM 1768 C CA . THR A 1 235 ? 5.104 12.421 -10.461 1.00 95.12 235 THR A CA 1
ATOM 1769 C C . THR A 1 235 ? 4.591 11.806 -11.763 1.00 95.12 235 THR A C 1
ATOM 1771 O O . THR A 1 235 ? 3.397 11.524 -11.880 1.00 95.12 235 THR A O 1
ATOM 1774 N N . SER A 1 236 ? 5.483 11.560 -12.725 1.00 96.38 236 SER A N 1
ATOM 1775 C CA . SER A 1 236 ? 5.158 10.899 -13.993 1.00 96.38 236 SER A CA 1
ATOM 1776 C C . SER A 1 236 ? 4.621 9.477 -13.777 1.00 96.38 236 SER A C 1
ATOM 1778 O O . SER A 1 236 ? 3.581 9.120 -14.344 1.00 96.38 236 SER A O 1
ATOM 1780 N N . LEU A 1 237 ? 5.253 8.698 -12.893 1.00 97.00 237 LEU A N 1
ATOM 1781 C CA . LEU A 1 237 ? 4.766 7.384 -12.475 1.00 97.00 237 LEU A CA 1
ATOM 1782 C C . LEU A 1 237 ? 3.402 7.481 -11.798 1.00 97.00 237 LEU A C 1
ATOM 1784 O O . LEU A 1 237 ? 2.467 6.811 -12.227 1.00 97.00 237 LEU A O 1
ATOM 1788 N N . ALA A 1 238 ? 3.242 8.350 -10.799 1.00 95.44 238 ALA A N 1
ATOM 1789 C CA . ALA A 1 238 ? 1.974 8.513 -10.093 1.00 95.44 238 ALA A CA 1
ATOM 1790 C C . ALA A 1 238 ? 0.809 8.796 -11.059 1.00 95.44 238 ALA A C 1
ATOM 1792 O O . ALA A 1 238 ? -0.296 8.306 -10.850 1.00 95.44 238 ALA A O 1
ATOM 1793 N N . GLN A 1 239 ? 1.051 9.528 -12.147 1.00 95.25 239 GLN A N 1
ATOM 1794 C CA . GLN A 1 239 ? 0.033 9.859 -13.146 1.00 95.25 239 GLN A CA 1
ATOM 1795 C C . GLN A 1 239 ? -0.224 8.755 -14.182 1.00 95.25 239 GLN A C 1
ATOM 1797 O O . GLN A 1 239 ? -1.353 8.618 -14.648 1.00 95.25 239 GLN A O 1
ATOM 1802 N N . ARG A 1 240 ? 0.803 7.996 -14.593 1.00 95.75 240 ARG A N 1
ATOM 1803 C CA . ARG A 1 240 ? 0.739 7.146 -15.802 1.00 95.75 240 ARG A CA 1
ATOM 1804 C C . ARG A 1 240 ? 1.050 5.660 -15.571 1.00 95.75 240 ARG A C 1
ATOM 1806 O O . ARG A 1 240 ? 0.854 4.862 -16.483 1.00 95.75 240 ARG A O 1
ATOM 1813 N N . ALA A 1 241 ? 1.480 5.265 -14.371 1.00 96.06 241 ALA A N 1
ATOM 1814 C CA . ALA A 1 241 ? 1.884 3.890 -14.048 1.00 96.06 241 ALA A CA 1
ATOM 1815 C C . ALA A 1 241 ? 0.748 2.864 -14.154 1.00 96.06 241 ALA A C 1
ATOM 1817 O O . ALA A 1 241 ? 0.974 1.754 -14.639 1.00 96.06 241 ALA A O 1
ATOM 1818 N N . ARG A 1 242 ? -0.480 3.247 -13.772 1.00 95.25 242 ARG A N 1
ATOM 1819 C CA . ARG A 1 242 ? -1.647 2.349 -13.715 1.00 95.25 242 ARG A CA 1
ATOM 1820 C C . ARG A 1 242 ? -1.826 1.554 -15.008 1.00 95.25 242 ARG A C 1
ATOM 1822 O O . ARG A 1 242 ? -1.728 0.329 -14.990 1.00 95.25 242 ARG A O 1
ATOM 1829 N N . LYS A 1 243 ? -1.995 2.236 -16.146 1.00 96.44 243 LYS A N 1
ATOM 1830 C CA . LYS A 1 243 ? -2.191 1.581 -17.451 1.00 96.44 243 LYS A CA 1
ATOM 1831 C C . LYS A 1 243 ? -0.966 0.810 -17.950 1.00 96.44 243 LYS A C 1
ATOM 1833 O O . LYS A 1 243 ? -1.127 -0.066 -18.787 1.00 96.44 243 LYS A O 1
ATOM 1838 N N . ALA A 1 244 ? 0.230 1.094 -17.440 1.00 97.44 244 ALA A N 1
ATOM 1839 C CA . ALA A 1 244 ? 1.455 0.367 -17.775 1.00 97.44 244 ALA A CA 1
ATOM 1840 C C . ALA A 1 244 ? 1.656 -0.912 -16.930 1.00 97.44 244 ALA A C 1
ATOM 1842 O O . ALA A 1 244 ? 2.718 -1.536 -16.988 1.00 97.44 244 ALA A O 1
ATOM 1843 N N . GLY A 1 245 ? 0.656 -1.309 -16.130 1.00 96.75 245 GLY A N 1
ATOM 1844 C CA . GLY A 1 245 ? 0.738 -2.499 -15.280 1.00 96.75 245 GLY A CA 1
ATOM 1845 C C . GLY A 1 245 ? 1.750 -2.339 -14.148 1.00 96.75 245 GLY A C 1
ATOM 1846 O O . GLY A 1 245 ? 2.427 -3.301 -13.790 1.00 96.75 245 GLY A O 1
ATOM 1847 N N . ILE A 1 246 ? 1.899 -1.113 -13.638 1.00 98.12 246 ILE A N 1
ATOM 1848 C CA . ILE A 1 246 ? 2.800 -0.782 -12.535 1.00 98.12 246 ILE A CA 1
ATOM 1849 C C . ILE A 1 246 ? 1.964 -0.286 -11.358 1.00 98.12 246 ILE A C 1
ATOM 1851 O O . ILE A 1 246 ? 1.188 0.665 -11.485 1.00 98.12 246 ILE A O 1
ATOM 1855 N N . THR A 1 247 ? 2.157 -0.930 -10.214 1.00 97.56 247 THR A N 1
ATOM 1856 C CA . THR A 1 247 ? 1.530 -0.599 -8.937 1.00 97.56 247 THR A CA 1
ATOM 1857 C C . THR A 1 247 ? 2.540 0.074 -8.033 1.00 97.56 247 THR A C 1
ATOM 1859 O O . THR A 1 247 ? 3.668 -0.396 -7.890 1.00 97.56 247 THR A O 1
ATOM 1862 N N . LEU A 1 248 ? 2.129 1.184 -7.425 1.00 97.81 248 LEU A N 1
ATOM 1863 C CA . LEU A 1 248 ? 2.954 1.955 -6.502 1.00 97.81 248 LEU A CA 1
ATOM 1864 C C . LEU A 1 248 ? 2.428 1.740 -5.086 1.00 97.81 248 LEU A C 1
ATOM 1866 O O . LEU A 1 248 ? 1.289 2.097 -4.795 1.00 97.81 248 LEU A O 1
ATOM 1870 N N . VAL A 1 249 ? 3.256 1.198 -4.203 1.00 97.44 249 VAL A N 1
ATOM 1871 C CA . VAL A 1 249 ? 2.977 1.069 -2.772 1.00 97.44 249 VAL A CA 1
ATOM 1872 C C . VAL A 1 249 ? 3.983 1.933 -2.044 1.00 97.44 249 VAL A C 1
ATOM 1874 O O . VAL A 1 249 ? 5.159 1.597 -1.956 1.00 97.44 249 VAL A O 1
ATOM 1877 N N . VAL A 1 250 ? 3.529 3.084 -1.570 1.00 95.56 250 VAL A N 1
ATOM 1878 C CA . VAL A 1 250 ? 4.409 4.116 -1.028 1.00 95.56 250 VAL A CA 1
ATOM 1879 C C . VAL A 1 250 ? 4.056 4.328 0.426 1.00 95.56 250 VAL A C 1
ATOM 1881 O O . VAL A 1 250 ? 2.926 4.711 0.733 1.00 95.56 250 VAL A O 1
ATOM 1884 N N . SER A 1 251 ? 5.014 4.093 1.316 1.00 93.81 251 SER A N 1
ATOM 1885 C CA . SER A 1 251 ? 4.859 4.372 2.737 1.00 93.81 251 SER A CA 1
ATOM 1886 C C . SER A 1 251 ? 5.675 5.578 3.185 1.00 93.81 251 SER A C 1
ATOM 1888 O O . SER A 1 251 ? 6.733 5.888 2.642 1.00 93.81 251 SER A O 1
ATOM 1890 N N . MET A 1 252 ? 5.154 6.294 4.180 1.00 89.81 252 MET A N 1
ATOM 1891 C CA . MET A 1 252 ? 5.820 7.461 4.747 1.00 89.81 252 MET A CA 1
ATOM 1892 C C . MET A 1 252 ? 5.390 7.800 6.166 1.00 89.81 252 MET A C 1
ATOM 1894 O O . MET A 1 252 ? 4.284 7.486 6.607 1.00 89.81 252 MET A O 1
ATOM 1898 N N . GLN A 1 253 ? 6.252 8.525 6.858 1.00 87.44 253 GLN A N 1
ATOM 1899 C CA . GLN A 1 253 ? 5.879 9.337 8.002 1.00 87.44 253 GLN A CA 1
ATOM 1900 C C . GLN A 1 253 ? 5.419 10.714 7.532 1.00 87.44 253 GLN A C 1
ATOM 1902 O O . GLN A 1 253 ? 5.999 11.315 6.627 1.00 87.44 253 GLN A O 1
ATOM 1907 N N . VAL A 1 254 ? 4.362 11.226 8.162 1.00 75.38 254 VAL A N 1
ATOM 1908 C CA . VAL A 1 254 ? 3.924 12.602 7.927 1.00 75.38 254 VAL A CA 1
ATOM 1909 C C . VAL A 1 254 ? 4.805 13.514 8.771 1.00 75.38 254 VAL A C 1
ATOM 1911 O O . VAL A 1 254 ? 4.540 13.725 9.951 1.00 75.38 254 VAL A O 1
ATOM 1914 N N . SER A 1 255 ? 5.903 13.978 8.177 1.00 63.16 255 SER A N 1
ATOM 1915 C CA . SER A 1 255 ? 6.804 14.967 8.776 1.00 63.16 255 SER A CA 1
ATOM 1916 C C . SER A 1 255 ? 6.477 16.390 8.314 1.00 63.16 255 SER A C 1
ATOM 1918 O O . SER A 1 255 ? 6.662 17.339 9.074 1.00 63.16 255 SER A O 1
AT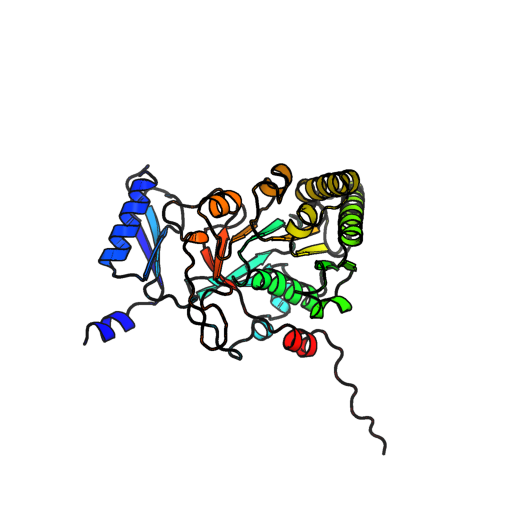OM 1920 N N . SER A 1 256 ? 5.968 16.554 7.084 1.00 65.25 256 SER A N 1
ATOM 1921 C CA . SER A 1 256 ? 5.581 17.851 6.523 1.00 65.25 256 SER A CA 1
ATOM 1922 C C . SER A 1 256 ? 4.585 17.725 5.359 1.00 65.25 256 SER A C 1
ATOM 1924 O O . SER A 1 256 ? 4.344 16.638 4.831 1.00 65.25 256 SER A O 1
ATOM 1926 N N . ALA A 1 257 ? 4.029 18.859 4.917 1.00 60.69 257 ALA A N 1
ATOM 1927 C CA . ALA A 1 257 ? 3.160 18.917 3.740 1.00 60.69 257 ALA A CA 1
ATOM 1928 C C . ALA A 1 257 ? 3.895 18.633 2.413 1.00 60.69 257 ALA A C 1
ATOM 1930 O O . ALA A 1 257 ? 3.248 18.225 1.444 1.00 60.69 257 ALA A O 1
ATOM 1931 N N . ASP A 1 258 ? 5.219 18.823 2.393 1.00 65.00 258 ASP A N 1
ATOM 1932 C CA . ASP A 1 258 ? 6.078 18.774 1.203 1.00 65.00 258 ASP A CA 1
ATOM 1933 C C . ASP A 1 258 ? 6.721 17.398 0.970 1.00 65.00 258 ASP A C 1
ATOM 1935 O O . ASP A 1 258 ? 7.456 17.211 0.000 1.00 65.00 258 ASP A O 1
ATOM 1939 N N . THR A 1 259 ? 6.432 16.416 1.830 1.00 71.19 259 THR A N 1
ATOM 1940 C CA . THR A 1 259 ? 6.990 15.060 1.735 1.00 71.19 259 THR A CA 1
ATOM 1941 C C . THR A 1 259 ? 6.541 14.331 0.453 1.00 71.19 259 THR A C 1
ATOM 1943 O O . THR A 1 259 ? 7.256 13.472 -0.054 1.00 71.19 259 THR A O 1
ATOM 1946 N N . ILE A 1 260 ? 5.377 14.686 -0.119 1.00 75.50 260 ILE A N 1
ATOM 1947 C CA . ILE A 1 260 ? 4.951 14.256 -1.467 1.00 75.50 260 ILE A CA 1
ATOM 1948 C C . ILE A 1 260 ? 4.572 15.483 -2.292 1.00 75.50 260 ILE A C 1
ATOM 1950 O O . ILE A 1 260 ? 3.720 16.255 -1.841 1.00 75.50 260 ILE A O 1
ATOM 1954 N N . PRO A 1 261 ? 5.052 15.614 -3.544 1.00 80.00 261 PRO A N 1
ATOM 1955 C CA . PRO A 1 261 ? 4.505 16.592 -4.472 1.00 80.00 261 PRO A CA 1
ATOM 1956 C C . PRO A 1 261 ? 2.979 16.458 -4.576 1.00 80.00 261 PRO A C 1
ATOM 1958 O O . PRO A 1 261 ? 2.464 15.390 -4.913 1.00 80.00 261 PRO A O 1
ATOM 1961 N N . SER A 1 262 ? 2.233 17.542 -4.343 1.00 83.06 262 SER A N 1
ATOM 1962 C CA . SER A 1 262 ? 0.757 17.527 -4.315 1.00 83.06 262 SER A CA 1
ATOM 1963 C C . SER A 1 262 ? 0.124 16.877 -5.553 1.00 83.06 262 SER A C 1
ATOM 1965 O O . SER A 1 262 ? -0.894 16.195 -5.446 1.00 83.06 262 SER A O 1
ATOM 1967 N N . ARG A 1 263 ? 0.760 17.043 -6.722 1.00 85.06 263 ARG A N 1
ATOM 1968 C CA . ARG A 1 263 ? 0.347 16.429 -7.995 1.00 85.06 263 ARG A CA 1
ATOM 1969 C C . ARG A 1 263 ? 0.472 14.911 -8.015 1.00 85.06 263 ARG A C 1
ATOM 1971 O O . ARG A 1 263 ? -0.338 14.271 -8.670 1.00 85.06 263 ARG A O 1
ATOM 1978 N N . ALA A 1 264 ? 1.472 14.352 -7.341 1.00 87.31 264 ALA A N 1
ATOM 1979 C CA . ALA A 1 264 ? 1.606 12.913 -7.166 1.00 87.31 264 ALA A CA 1
ATOM 1980 C C . ALA A 1 264 ? 0.660 12.427 -6.061 1.00 87.31 264 ALA A C 1
ATOM 1982 O O . ALA A 1 264 ? -0.016 11.420 -6.227 1.00 87.31 264 ALA A O 1
ATOM 1983 N N . ARG A 1 265 ? 0.527 13.178 -4.957 1.00 88.38 265 ARG A N 1
ATOM 1984 C CA . ARG A 1 265 ? -0.352 12.795 -3.841 1.00 88.38 265 ARG A CA 1
ATOM 1985 C C . ARG A 1 265 ? -1.813 12.639 -4.263 1.00 88.38 265 ARG A C 1
ATOM 1987 O O . ARG A 1 265 ? -2.470 11.732 -3.765 1.00 88.38 265 ARG A O 1
ATOM 1994 N N . SER A 1 266 ? -2.337 13.480 -5.156 1.00 88.50 266 SER A N 1
ATOM 1995 C CA . SER A 1 266 ? -3.733 13.378 -5.623 1.00 88.50 266 SER A CA 1
ATOM 1996 C C . SER A 1 266 ? -4.017 12.143 -6.479 1.00 88.50 266 SER A C 1
ATOM 1998 O O . SER A 1 266 ? -5.173 11.830 -6.719 1.00 88.50 266 SER A O 1
ATOM 2000 N N . GLN A 1 267 ? -2.981 11.435 -6.923 1.00 93.19 267 GLN A N 1
ATOM 2001 C CA . GLN A 1 267 ? -3.114 10.260 -7.773 1.00 93.19 267 GLN A CA 1
ATOM 2002 C C . GLN A 1 267 ? -3.336 8.961 -6.993 1.00 93.19 267 GLN A C 1
ATOM 2004 O O . GLN A 1 267 ? -3.686 7.955 -7.588 1.00 93.19 267 GLN A O 1
ATOM 2009 N N . PHE A 1 268 ? -3.121 8.937 -5.679 1.00 93.62 268 PHE A N 1
ATOM 2010 C CA . PHE A 1 268 ? -3.256 7.701 -4.911 1.00 93.62 268 PHE A CA 1
ATOM 2011 C C . PHE A 1 268 ? -4.723 7.302 -4.723 1.00 93.62 268 PHE A C 1
ATOM 2013 O O . PHE A 1 268 ? -5.481 8.009 -4.050 1.00 93.62 268 PHE A O 1
ATOM 2020 N N . ASP A 1 269 ? -5.064 6.154 -5.315 1.00 90.50 269 ASP A N 1
ATOM 2021 C CA . ASP A 1 269 ? -6.396 5.544 -5.370 1.00 90.50 269 ASP A CA 1
ATOM 2022 C C . ASP A 1 269 ? -6.846 5.028 -3.998 1.00 90.50 269 ASP A C 1
ATOM 2024 O O . ASP A 1 269 ? -8.012 5.149 -3.618 1.00 90.50 269 ASP A O 1
ATOM 2028 N N . ILE A 1 270 ? -5.895 4.438 -3.268 1.00 94.94 270 ILE A N 1
ATOM 2029 C CA . ILE A 1 270 ? -6.091 3.740 -2.000 1.00 94.94 270 ILE A CA 1
ATOM 2030 C C . ILE A 1 270 ? -5.188 4.388 -0.960 1.00 94.94 270 ILE A C 1
ATOM 2032 O O . ILE A 1 270 ? -4.018 4.682 -1.217 1.00 94.94 270 ILE A O 1
ATOM 2036 N N . ARG A 1 271 ? -5.731 4.612 0.233 1.00 95.38 271 ARG A N 1
ATOM 2037 C CA . ARG A 1 271 ? -5.060 5.343 1.300 1.00 95.38 271 ARG A CA 1
ATOM 2038 C C . ARG A 1 271 ? -5.211 4.617 2.622 1.00 95.38 271 ARG A C 1
ATOM 2040 O O . ARG A 1 271 ? -6.320 4.331 3.060 1.00 95.38 271 ARG A O 1
ATOM 2047 N N . VAL A 1 272 ? -4.082 4.340 3.252 1.00 96.12 272 VAL A N 1
ATOM 2048 C CA . VAL A 1 272 ? -3.975 3.614 4.513 1.00 96.12 272 VAL A CA 1
ATOM 2049 C C . VAL A 1 272 ? -3.346 4.556 5.525 1.00 96.12 272 VAL A C 1
ATOM 2051 O O . VAL A 1 272 ? -2.163 4.878 5.431 1.00 96.12 272 VAL A O 1
ATOM 2054 N N . ALA A 1 273 ? -4.128 5.016 6.492 1.00 95.44 273 ALA A N 1
ATOM 2055 C CA . ALA A 1 273 ? -3.649 5.898 7.545 1.00 95.44 273 ALA A CA 1
ATOM 2056 C C . ALA A 1 273 ? -3.622 5.150 8.879 1.00 95.44 273 ALA A C 1
ATOM 2058 O O . ALA A 1 273 ? -4.656 4.946 9.513 1.00 95.44 273 ALA A O 1
ATOM 2059 N N . HIS A 1 274 ? -2.432 4.737 9.304 1.00 94.38 274 HIS A N 1
ATOM 2060 C CA . HIS A 1 274 ? -2.177 4.323 10.683 1.00 94.38 274 HIS A CA 1
ATOM 2061 C C . HIS A 1 274 ? -2.262 5.529 11.627 1.00 94.38 274 HIS A C 1
ATOM 2063 O O . HIS A 1 274 ? -2.583 6.632 11.196 1.00 94.38 274 HIS A O 1
ATOM 2069 N N . GLN A 1 275 ? -1.952 5.342 12.915 1.00 91.94 275 GLN A N 1
ATOM 2070 C CA . GLN A 1 275 ? -1.913 6.448 13.874 1.00 91.94 275 GLN A CA 1
ATOM 2071 C C . GLN A 1 275 ? -1.108 7.637 13.317 1.00 91.94 275 GLN A C 1
ATOM 2073 O O . GLN A 1 275 ? 0.075 7.489 12.999 1.00 91.94 275 GLN A O 1
ATOM 2078 N N . LEU A 1 276 ? -1.760 8.796 13.211 1.00 91.81 276 LEU A N 1
ATOM 2079 C CA . LEU A 1 276 ? -1.157 10.070 12.811 1.00 91.81 276 LEU A CA 1
ATOM 2080 C C . LEU A 1 276 ? -1.069 11.007 14.018 1.00 91.81 276 LEU A C 1
ATOM 2082 O O . LEU A 1 276 ? -1.782 10.825 15.001 1.00 91.81 276 LEU A O 1
ATOM 2086 N N . ALA A 1 277 ? -0.185 12.003 13.961 1.00 88.56 277 ALA A N 1
ATOM 2087 C CA . ALA A 1 277 ? 0.042 12.885 15.102 1.00 88.56 277 ALA A CA 1
ATOM 2088 C C . ALA A 1 277 ? -1.054 13.949 15.241 1.00 88.56 277 ALA A C 1
ATOM 2090 O O . ALA A 1 277 ? -1.435 14.290 16.360 1.00 88.56 277 ALA A O 1
ATOM 2091 N N . THR A 1 278 ? -1.552 14.485 14.122 1.00 89.88 278 THR A N 1
ATOM 2092 C CA . THR A 1 278 ? -2.469 15.629 14.139 1.00 89.88 278 THR A CA 1
ATOM 2093 C C . THR A 1 278 ? -3.666 15.482 13.185 1.00 89.88 278 THR A C 1
ATOM 2095 O O . THR A 1 278 ? -3.610 14.729 12.202 1.00 89.88 278 THR A O 1
ATOM 2098 N N . PRO A 1 279 ? -4.750 16.254 13.409 1.00 90.44 279 PRO A N 1
ATOM 2099 C CA . PRO A 1 279 ? -5.844 16.378 12.444 1.00 90.44 279 PRO A CA 1
ATOM 2100 C C . PRO A 1 279 ? -5.387 16.896 11.074 1.00 90.44 279 PRO A C 1
ATOM 2102 O O . PRO A 1 279 ? -5.910 16.473 10.045 1.00 90.44 279 PRO A O 1
ATOM 2105 N N . SER A 1 280 ? -4.375 17.772 11.044 1.00 89.50 280 SER A N 1
ATOM 2106 C CA . SER A 1 280 ? -3.797 18.283 9.796 1.00 89.50 280 SER A CA 1
ATOM 2107 C C . SER A 1 280 ? -3.172 17.159 8.967 1.00 89.50 280 SER A C 1
ATOM 2109 O O . SER A 1 280 ? -3.412 17.070 7.763 1.00 89.50 280 SER A O 1
ATOM 2111 N N . ASP A 1 281 ? -2.428 16.256 9.611 1.00 90.06 281 ASP A N 1
ATOM 2112 C CA . ASP A 1 281 ? -1.836 15.087 8.947 1.00 90.06 281 ASP A CA 1
ATOM 2113 C C . ASP A 1 281 ? -2.925 14.170 8.392 1.00 90.06 281 ASP A C 1
ATOM 2115 O O . ASP A 1 281 ? -2.813 13.644 7.284 1.00 90.06 281 ASP A O 1
ATOM 2119 N N . THR A 1 282 ? -4.016 14.015 9.146 1.00 91.38 282 THR A N 1
ATOM 2120 C CA . THR A 1 282 ? -5.179 13.244 8.703 1.00 91.38 282 THR A CA 1
ATOM 2121 C C . THR A 1 282 ? -5.783 13.836 7.440 1.00 91.38 282 THR A C 1
ATOM 2123 O O . THR A 1 282 ? -5.925 13.107 6.465 1.00 91.38 282 THR A O 1
ATOM 2126 N N . GLY A 1 283 ? -6.064 15.141 7.405 1.00 89.19 283 GLY A N 1
ATOM 2127 C CA . GLY A 1 283 ? -6.603 15.796 6.209 1.00 89.19 283 GLY A CA 1
ATOM 2128 C C . GLY A 1 283 ? -5.648 15.750 5.010 1.00 89.19 283 GLY A C 1
ATOM 2129 O O . GLY A 1 283 ? -6.086 15.716 3.861 1.00 89.19 283 GLY A O 1
ATOM 2130 N N . MET A 1 284 ? -4.335 15.694 5.253 1.00 88.31 284 MET A N 1
ATOM 2131 C CA . MET A 1 284 ? -3.337 15.535 4.195 1.00 88.31 284 MET A CA 1
ATOM 2132 C C . MET A 1 284 ? -3.398 14.150 3.535 1.00 88.31 284 MET A C 1
ATOM 2134 O O . MET A 1 284 ? -3.263 14.033 2.311 1.00 88.31 284 MET A O 1
ATOM 2138 N N . ILE A 1 285 ? -3.559 13.102 4.346 1.00 91.19 285 ILE A N 1
ATOM 2139 C CA . ILE A 1 285 ? -3.569 11.715 3.880 1.00 91.19 285 ILE A CA 1
ATOM 2140 C C . ILE A 1 285 ? -4.962 11.313 3.413 1.00 91.19 285 ILE A C 1
ATOM 2142 O O . ILE A 1 285 ? -5.086 10.846 2.290 1.00 91.19 285 ILE A O 1
ATOM 2146 N N . LEU A 1 286 ? -6.000 11.534 4.213 1.00 91.06 286 LEU A N 1
ATOM 2147 C CA . LEU A 1 286 ? -7.398 11.214 3.933 1.00 91.06 286 LEU A CA 1
ATOM 2148 C C . LEU A 1 286 ? -8.204 12.514 3.738 1.00 91.06 286 LEU A C 1
ATOM 2150 O O . LEU A 1 286 ? -8.897 12.951 4.655 1.00 91.06 286 LEU A O 1
ATOM 2154 N N . PRO A 1 287 ? -8.130 13.155 2.554 1.00 85.81 287 PRO A N 1
ATOM 2155 C CA . PRO A 1 287 ? -8.760 14.458 2.321 1.00 85.81 287 PRO A CA 1
ATOM 2156 C C . PRO A 1 287 ? -10.292 14.407 2.273 1.00 85.81 287 PRO A C 1
ATOM 2158 O O . PRO A 1 287 ? -10.942 15.439 2.413 1.00 85.81 287 PRO A O 1
ATOM 2161 N N . SER A 1 288 ? -10.872 13.226 2.049 1.00 82.00 288 SER A N 1
ATOM 2162 C CA . SER A 1 288 ? -12.315 13.006 2.043 1.00 82.00 288 SER A CA 1
ATOM 2163 C C . SER A 1 288 ? -12.640 11.914 3.052 1.00 82.00 288 SER A C 1
ATOM 2165 O O . SER A 1 288 ? -12.393 10.734 2.809 1.00 82.00 288 SER A O 1
ATOM 2167 N N . MET A 1 289 ? -13.136 12.337 4.210 1.00 83.62 289 MET A N 1
ATOM 2168 C CA . MET A 1 289 ? -13.571 11.468 5.296 1.00 83.62 289 MET A CA 1
ATOM 2169 C C . MET A 1 289 ? -15.045 11.746 5.573 1.00 83.62 289 MET A C 1
ATOM 2171 O O . MET A 1 289 ? -15.422 12.919 5.645 1.00 83.62 289 MET A O 1
ATOM 2175 N N . PRO A 1 290 ? -15.885 10.710 5.736 1.00 77.38 290 PRO A N 1
ATOM 2176 C CA . PRO A 1 290 ? -17.242 10.909 6.201 1.00 77.38 290 PRO A CA 1
ATOM 2177 C C . PRO A 1 290 ? -17.233 11.627 7.561 1.00 77.38 290 PRO A C 1
ATOM 2179 O O . PRO A 1 290 ? -16.383 11.326 8.405 1.00 77.38 290 PRO A O 1
ATOM 2182 N N . PRO A 1 291 ? -18.174 12.547 7.796 1.00 73.31 291 PRO A N 1
ATOM 2183 C CA . PRO A 1 291 ? -18.361 13.182 9.098 1.00 73.31 291 PRO A CA 1
ATOM 2184 C C . PRO A 1 291 ? -18.486 12.134 10.202 1.00 73.31 291 PRO A C 1
ATOM 2186 O O . PRO A 1 291 ? -19.201 11.148 10.034 1.00 73.31 291 PRO A O 1
ATOM 2189 N N . GLY A 1 292 ? -17.779 12.306 11.317 1.00 75.06 292 GLY A N 1
ATOM 2190 C CA . GLY A 1 292 ? -17.789 11.339 12.424 1.00 75.06 292 GLY A CA 1
ATOM 2191 C C . GLY A 1 292 ? -17.176 9.966 12.113 1.00 75.06 292 GLY A C 1
ATOM 2192 O O . GLY A 1 292 ? -17.319 9.047 12.918 1.00 75.06 292 GLY A O 1
ATOM 2193 N N . ALA A 1 293 ? -16.508 9.791 10.965 1.00 82.06 293 ALA A N 1
ATOM 2194 C CA . ALA A 1 293 ? -15.686 8.612 10.709 1.00 82.06 293 ALA A CA 1
ATOM 2195 C C . ALA A 1 293 ? -14.510 8.543 11.701 1.00 82.06 293 ALA A C 1
ATOM 2197 O O . ALA A 1 293 ? -14.006 9.591 12.118 1.00 82.06 293 ALA A O 1
ATOM 2198 N N . PRO A 1 294 ? -14.032 7.332 12.047 1.00 82.75 294 PRO A N 1
ATOM 2199 C CA . PRO A 1 294 ? -12.902 7.160 12.945 1.00 82.75 294 PRO A CA 1
ATOM 2200 C C . PRO A 1 294 ? -11.671 7.847 12.363 1.00 82.75 294 PRO A C 1
ATOM 2202 O O . PRO A 1 294 ? -11.319 7.642 11.197 1.00 82.75 294 PRO A O 1
ATOM 2205 N N . GLN A 1 295 ? -11.015 8.667 13.178 1.00 88.69 295 GLN A N 1
ATOM 2206 C CA . GLN A 1 295 ? -9.893 9.464 12.717 1.00 88.69 295 GLN A CA 1
ATOM 2207 C C . GLN A 1 295 ? -8.552 8.781 13.026 1.00 88.69 295 GLN A C 1
ATOM 2209 O O . GLN A 1 295 ? -8.331 8.323 14.149 1.00 88.69 295 GLN A O 1
ATOM 2214 N N . PRO A 1 296 ? -7.588 8.770 12.088 1.00 91.81 296 PRO A N 1
ATOM 2215 C CA . PRO A 1 296 ? -6.244 8.250 12.335 1.00 91.81 296 PRO A CA 1
ATOM 2216 C C . PRO A 1 296 ? -5.520 8.912 13.517 1.00 91.81 296 PRO A C 1
ATOM 2218 O O . PRO A 1 296 ? -4.776 8.246 14.232 1.00 91.81 296 PRO A O 1
ATOM 2221 N N . HIS A 1 297 ? -5.729 10.213 13.742 1.00 90.69 297 HIS A N 1
ATOM 2222 C CA . HIS A 1 297 ? -5.134 10.943 14.871 1.00 90.69 297 HIS A CA 1
ATOM 2223 C C . HIS A 1 297 ? -5.810 10.658 16.221 1.00 90.69 297 HIS A C 1
ATOM 2225 O O . HIS A 1 297 ? -5.262 10.994 17.267 1.00 90.69 297 HIS A O 1
ATOM 2231 N N . GLU A 1 298 ? -6.973 10.007 16.206 1.00 88.56 298 GLU A N 1
ATOM 2232 C CA . GLU A 1 298 ? -7.687 9.540 17.398 1.00 88.56 298 GLU A CA 1
ATOM 2233 C C . GLU A 1 298 ? -7.391 8.068 17.710 1.00 88.56 298 GLU A C 1
ATOM 2235 O O . GLU A 1 298 ? -7.868 7.545 18.714 1.00 88.56 298 GLU A O 1
ATOM 2240 N N . ILE A 1 299 ? -6.588 7.377 16.887 1.00 86.00 299 ILE A N 1
ATOM 2241 C CA . ILE A 1 299 ? -6.123 6.025 17.209 1.00 86.00 299 ILE A CA 1
ATOM 2242 C C . ILE A 1 299 ? -5.249 6.120 18.464 1.00 86.00 299 ILE A C 1
ATOM 2244 O O . ILE A 1 299 ? -4.100 6.561 18.412 1.00 86.00 299 ILE A O 1
ATOM 2248 N N . VAL A 1 300 ? -5.787 5.687 19.602 1.00 72.88 300 VAL A N 1
ATOM 2249 C CA . VAL A 1 300 ? -5.070 5.618 20.879 1.00 72.88 300 VAL A CA 1
ATOM 2250 C C . VAL A 1 300 ? -4.519 4.208 21.076 1.00 72.88 300 VAL A C 1
ATOM 2252 O O . VAL A 1 300 ? -5.184 3.215 20.796 1.00 72.88 300 VAL A O 1
ATOM 2255 N N . GLY A 1 301 ? -3.291 4.106 21.580 1.00 69.38 301 GLY A N 1
ATOM 2256 C CA . GLY A 1 301 ? -2.708 2.842 22.018 1.00 69.38 301 GLY A CA 1
ATOM 2257 C C . GLY A 1 301 ? -1.915 3.025 23.301 1.00 69.38 301 GLY A C 1
ATOM 2258 O O . GLY A 1 301 ? -1.356 4.093 23.547 1.00 69.38 301 GLY A O 1
ATOM 2259 N N . SER A 1 302 ? -1.852 1.977 24.112 1.00 66.94 302 SER A N 1
ATOM 2260 C CA . SER A 1 302 ? -0.924 1.881 25.236 1.00 66.94 302 SER A CA 1
ATOM 2261 C C . SER A 1 302 ? 0.285 1.046 24.825 1.00 66.94 302 SER A C 1
ATOM 2263 O O . SER A 1 302 ? 0.225 0.266 23.875 1.00 66.94 302 SER A O 1
ATOM 2265 N N . ILE A 1 303 ? 1.407 1.232 25.515 1.00 69.75 303 ILE A N 1
ATOM 2266 C CA . ILE A 1 303 ? 2.572 0.360 25.363 1.00 69.75 303 ILE A CA 1
ATOM 2267 C C . ILE A 1 303 ? 2.423 -0.767 26.386 1.00 69.75 303 ILE A C 1
ATOM 2269 O O . ILE A 1 303 ? 2.333 -0.509 27.589 1.00 69.75 303 ILE A O 1
ATOM 2273 N N . GLY A 1 304 ? 2.354 -2.005 25.902 1.00 66.38 304 GLY A N 1
ATOM 2274 C CA . GLY A 1 304 ? 2.365 -3.205 26.729 1.00 66.38 304 GLY A CA 1
ATOM 2275 C C . GLY A 1 304 ? 3.715 -3.411 27.420 1.00 66.38 304 GLY A C 1
ATOM 2276 O O . GLY A 1 304 ? 4.720 -2.787 27.081 1.00 66.38 304 GLY A O 1
ATOM 2277 N N . ARG A 1 305 ? 3.771 -4.312 28.411 1.00 70.31 305 ARG A N 1
ATOM 2278 C CA . ARG A 1 305 ? 5.038 -4.660 29.097 1.00 70.31 305 ARG A CA 1
ATOM 2279 C C . ARG A 1 305 ? 6.060 -5.336 28.175 1.00 70.31 305 ARG A C 1
ATOM 2281 O O . ARG A 1 305 ? 7.239 -5.363 28.500 1.00 70.31 305 ARG A O 1
ATOM 2288 N N . ASP A 1 306 ? 5.595 -5.874 27.057 1.00 67.12 306 ASP A N 1
ATOM 2289 C CA . ASP A 1 306 ? 6.380 -6.413 25.945 1.00 67.12 306 ASP A CA 1
ATOM 2290 C C . ASP A 1 306 ? 6.956 -5.319 25.023 1.00 67.12 306 ASP A C 1
ATOM 2292 O O . ASP A 1 306 ? 7.694 -5.625 24.091 1.00 67.12 306 ASP A O 1
ATOM 2296 N N . GLY A 1 307 ? 6.639 -4.043 25.275 1.00 67.06 307 GLY A N 1
ATOM 2297 C CA . GLY A 1 307 ? 7.064 -2.905 24.462 1.00 67.06 307 GLY A CA 1
ATOM 2298 C C . GLY A 1 307 ? 6.222 -2.690 23.202 1.00 67.06 307 GLY A C 1
ATOM 2299 O O . GLY A 1 307 ? 6.482 -1.744 22.456 1.00 67.06 307 GLY A O 1
ATOM 2300 N N . LEU A 1 308 ? 5.201 -3.519 22.958 1.00 66.56 308 LEU A N 1
ATOM 2301 C CA . LEU A 1 308 ? 4.341 -3.397 21.786 1.00 66.56 308 LEU A CA 1
ATOM 2302 C C . LEU A 1 308 ? 3.233 -2.377 22.035 1.00 66.56 308 LEU A C 1
ATOM 2304 O O . LEU A 1 308 ? 2.631 -2.323 23.108 1.00 66.56 308 LEU A O 1
ATOM 2308 N N . ARG A 1 309 ? 2.931 -1.557 21.023 1.00 72.94 309 ARG A N 1
ATOM 2309 C CA . ARG A 1 309 ? 1.753 -0.685 21.074 1.00 72.94 309 ARG A CA 1
ATOM 2310 C C . ARG A 1 309 ? 0.507 -1.516 20.808 1.00 72.94 309 ARG A C 1
ATOM 2312 O O . ARG A 1 309 ? 0.437 -2.192 19.784 1.00 72.94 309 ARG A O 1
ATOM 2319 N N . THR A 1 310 ? -0.509 -1.407 21.659 1.00 72.69 310 THR A N 1
ATOM 2320 C CA . THR A 1 310 ? -1.803 -2.078 21.432 1.00 72.69 310 THR A CA 1
ATOM 2321 C C . THR A 1 310 ? -2.432 -1.655 20.105 1.00 72.69 310 THR A C 1
ATOM 2323 O O . THR A 1 310 ? -3.017 -2.479 19.403 1.00 72.69 310 THR A O 1
ATOM 2326 N N . SER A 1 311 ? -2.204 -0.405 19.697 1.00 77.31 311 SER A N 1
ATOM 2327 C CA . SER A 1 311 ? -2.650 0.146 18.418 1.00 77.31 311 SER A CA 1
ATOM 2328 C C . SER A 1 311 ? -1.786 -0.231 17.210 1.00 77.31 311 SER A C 1
ATOM 2330 O O . SER A 1 311 ? -2.127 0.147 16.091 1.00 77.31 311 SER A O 1
ATOM 2332 N N . ALA A 1 312 ? -0.672 -0.954 17.384 1.00 81.62 312 ALA A N 1
ATOM 2333 C CA . ALA A 1 312 ? 0.243 -1.259 16.286 1.00 81.62 312 ALA A CA 1
ATOM 2334 C C . ALA A 1 312 ? -0.446 -2.081 15.189 1.00 81.62 312 ALA A C 1
ATOM 2336 O O . ALA A 1 312 ? -0.790 -3.241 15.391 1.00 81.62 312 ALA A O 1
ATOM 2337 N N . GLY A 1 313 ? -0.598 -1.500 14.005 1.00 83.31 313 GLY A N 1
ATOM 2338 C CA . GLY A 1 313 ? -1.259 -2.138 12.871 1.00 83.31 313 GLY A CA 1
ATOM 2339 C C . GLY A 1 313 ? -2.733 -1.768 12.737 1.00 83.31 313 GLY A C 1
ATOM 2340 O O . GLY A 1 313 ? -3.340 -2.194 11.760 1.00 83.31 313 GLY A O 1
ATOM 2341 N N . LEU A 1 314 ? -3.302 -0.976 13.658 1.00 89.06 314 LEU A N 1
ATOM 2342 C CA . LEU A 1 314 ? -4.579 -0.300 13.425 1.00 89.06 314 LEU A CA 1
ATOM 2343 C C . LEU A 1 314 ? -4.390 0.801 12.384 1.00 89.06 314 LEU A C 1
ATOM 2345 O O . LEU A 1 314 ? -3.413 1.557 12.442 1.00 89.06 314 LEU A O 1
ATOM 2349 N N . PHE A 1 315 ? -5.328 0.891 11.452 1.00 93.12 315 PHE A N 1
ATOM 2350 C CA . PHE A 1 315 ? -5.367 1.936 10.441 1.00 93.12 315 PHE A CA 1
ATOM 2351 C C . PHE A 1 315 ? -6.786 2.209 9.957 1.00 93.12 315 PHE A C 1
ATOM 2353 O O . PHE A 1 315 ? -7.698 1.401 10.133 1.00 93.12 315 PHE A O 1
ATOM 2360 N N . ILE A 1 316 ? -6.944 3.354 9.307 1.00 94.06 316 ILE A N 1
ATOM 2361 C CA . ILE A 1 316 ? -8.125 3.723 8.543 1.00 94.06 316 ILE A CA 1
ATOM 2362 C C . ILE A 1 316 ? -7.824 3.521 7.060 1.00 94.06 316 ILE A C 1
ATOM 2364 O O . ILE A 1 316 ? -6.851 4.070 6.536 1.00 94.06 316 ILE A O 1
ATOM 2368 N N . LEU A 1 317 ? -8.648 2.718 6.395 1.00 94.06 317 LEU A N 1
ATOM 2369 C CA . LEU A 1 317 ? -8.652 2.537 4.951 1.00 94.06 317 LEU A CA 1
ATOM 2370 C C . LEU A 1 317 ? -9.640 3.521 4.321 1.00 94.06 317 LEU A C 1
ATOM 2372 O O . LEU A 1 317 ? -10.811 3.542 4.694 1.00 94.06 317 LEU A O 1
ATOM 2376 N N . GLY A 1 318 ? -9.169 4.301 3.354 1.00 92.12 318 GLY A N 1
ATOM 2377 C CA . GLY A 1 318 ? -9.948 5.266 2.580 1.00 92.12 318 GLY A CA 1
ATOM 2378 C C . GLY A 1 318 ? -9.396 5.423 1.158 1.00 92.12 318 GLY A C 1
ATOM 2379 O O . GLY A 1 318 ? -8.475 4.710 0.759 1.00 92.12 318 GLY A O 1
ATOM 2380 N N . GLY A 1 319 ? -9.944 6.364 0.388 1.00 86.75 319 GLY A N 1
ATOM 2381 C CA . GLY A 1 319 ? -9.537 6.634 -0.999 1.00 86.75 319 GLY A CA 1
ATOM 2382 C C . GLY A 1 319 ? -10.694 6.575 -1.998 1.00 86.75 319 GLY A C 1
ATOM 2383 O O . GLY A 1 319 ? -11.812 6.219 -1.645 1.00 86.75 319 GLY A O 1
ATOM 2384 N N . GLU A 1 320 ? -10.427 6.944 -3.251 1.00 77.38 320 GLU A N 1
ATOM 2385 C CA . GLU A 1 320 ? -11.444 6.984 -4.316 1.00 77.38 320 GLU A CA 1
ATOM 2386 C C . GLU A 1 320 ? -11.862 5.587 -4.789 1.00 77.38 320 GLU A C 1
ATOM 2388 O O . GLU A 1 320 ? -12.970 5.407 -5.283 1.00 77.38 320 GLU A O 1
ATOM 2393 N N . SER A 1 321 ? -10.975 4.597 -4.651 1.00 74.12 321 SER A N 1
ATOM 2394 C CA . SER A 1 321 ? -11.215 3.217 -5.101 1.00 74.12 321 SER A CA 1
ATOM 2395 C C . SER A 1 321 ? -11.678 2.277 -3.986 1.00 74.12 321 SER A C 1
ATOM 2397 O O . SER A 1 321 ? -11.643 1.063 -4.167 1.00 74.12 321 SER A O 1
ATOM 2399 N N . VAL A 1 322 ? -12.080 2.808 -2.827 1.00 74.12 322 VAL A N 1
ATOM 2400 C CA . VAL A 1 322 ? -12.657 2.002 -1.744 1.00 74.12 322 VAL A CA 1
ATOM 2401 C C . VAL A 1 322 ? -14.108 2.398 -1.505 1.00 74.12 322 VAL A C 1
ATOM 2403 O O . VAL A 1 322 ? -14.438 3.576 -1.415 1.00 74.12 322 VAL A O 1
ATOM 2406 N N . ASP A 1 323 ? -14.980 1.401 -1.366 1.00 70.38 323 ASP A N 1
ATOM 2407 C CA . ASP A 1 323 ? -16.432 1.627 -1.287 1.00 70.38 323 ASP A CA 1
ATOM 2408 C C . ASP A 1 323 ? -16.878 2.389 -0.033 1.00 70.38 323 ASP A C 1
ATOM 2410 O O . ASP A 1 323 ? -17.942 3.006 -0.006 1.00 70.38 323 ASP A O 1
ATOM 2414 N N . ARG A 1 324 ? -16.100 2.276 1.046 1.00 77.69 324 ARG A N 1
ATOM 2415 C CA . ARG A 1 324 ? -16.387 2.874 2.351 1.00 77.69 324 ARG A CA 1
ATOM 2416 C C . ARG A 1 324 ? -15.098 3.062 3.131 1.00 77.69 324 ARG A C 1
ATOM 2418 O O . ARG A 1 324 ? -14.171 2.261 2.986 1.00 77.69 324 ARG A O 1
ATOM 2425 N N . VAL A 1 325 ? -15.081 4.066 4.003 1.00 85.12 325 VAL A N 1
ATOM 2426 C CA . VAL A 1 325 ? -14.017 4.209 4.998 1.00 85.12 325 VAL A CA 1
ATOM 2427 C C . VAL A 1 325 ? -14.161 3.097 6.032 1.00 85.12 325 VAL A C 1
ATOM 2429 O O . VAL A 1 325 ? -15.260 2.834 6.521 1.00 85.12 325 VAL A O 1
ATOM 2432 N N . ARG A 1 326 ? -13.060 2.411 6.341 1.00 86.69 326 ARG A N 1
ATOM 2433 C CA . ARG A 1 326 ? -13.051 1.273 7.272 1.00 86.69 326 ARG A CA 1
ATOM 2434 C C . ARG A 1 326 ? -11.935 1.438 8.281 1.00 86.69 326 ARG A C 1
ATOM 2436 O O . ARG A 1 326 ? -10.821 1.799 7.911 1.00 86.69 326 ARG A O 1
ATOM 2443 N N . ARG A 1 327 ? -12.215 1.118 9.539 1.00 88.56 327 ARG A N 1
ATOM 2444 C CA . ARG A 1 327 ? -11.171 0.866 10.528 1.00 88.56 327 ARG A CA 1
ATOM 2445 C C . ARG A 1 327 ? -10.749 -0.594 10.416 1.00 88.56 327 ARG A C 1
ATOM 2447 O O . ARG A 1 327 ? -11.596 -1.482 10.321 1.00 88.56 327 ARG A O 1
ATOM 2454 N N . CYS A 1 328 ? -9.445 -0.821 10.370 1.00 88.19 328 CYS A N 1
ATOM 2455 C CA . CYS A 1 328 ? -8.861 -2.114 10.052 1.00 88.19 328 CYS A CA 1
ATOM 2456 C C . CYS A 1 328 ? -7.663 -2.414 10.953 1.00 88.19 328 CYS A C 1
ATOM 2458 O O . CYS A 1 328 ? -6.977 -1.502 11.421 1.00 88.19 328 CYS A O 1
ATOM 2460 N N . ARG A 1 329 ? -7.365 -3.702 11.131 1.00 86.94 329 ARG A N 1
ATOM 2461 C CA . ARG A 1 329 ? -6.125 -4.193 11.739 1.00 86.94 329 ARG A CA 1
ATOM 2462 C C . ARG A 1 329 ? -5.371 -5.049 10.741 1.00 86.94 329 ARG A C 1
ATOM 2464 O O . ARG A 1 329 ? -5.870 -6.080 10.299 1.00 86.94 329 ARG A O 1
ATOM 2471 N N . GLY A 1 330 ? -4.171 -4.606 10.383 1.00 83.94 330 GLY A N 1
ATOM 2472 C CA . GLY A 1 330 ? -3.306 -5.335 9.463 1.00 83.94 330 GLY A CA 1
ATOM 2473 C C . GLY A 1 330 ? -2.859 -6.672 10.042 1.00 83.94 330 GLY A C 1
ATOM 2474 O O . GLY A 1 330 ? -2.557 -6.760 11.235 1.00 83.94 330 GLY A O 1
ATOM 2475 N N . TRP A 1 331 ? -2.769 -7.700 9.198 1.00 80.50 331 TRP A N 1
ATOM 2476 C CA . TRP A 1 331 ? -2.273 -9.004 9.633 1.00 80.50 331 TRP A CA 1
ATOM 2477 C C . TRP A 1 331 ? -0.799 -8.922 10.001 1.00 80.50 331 TRP A C 1
ATOM 2479 O O . TRP A 1 331 ? 0.031 -8.453 9.216 1.00 80.50 331 TRP A O 1
ATOM 2489 N N . HIS A 1 332 ? -0.444 -9.438 11.172 1.00 78.50 332 HIS A N 1
ATOM 2490 C CA . HIS A 1 332 ? 0.956 -9.589 11.523 1.00 78.50 332 HIS A CA 1
ATOM 2491 C C . HIS A 1 332 ? 1.530 -10.839 10.845 1.00 78.50 332 HIS A C 1
ATOM 2493 O O . HIS A 1 332 ? 1.117 -11.964 11.126 1.00 78.50 332 HIS A O 1
ATOM 2499 N N . ILE A 1 333 ? 2.492 -10.635 9.944 1.00 77.69 333 ILE A N 1
ATOM 2500 C CA . ILE A 1 333 ? 3.258 -11.715 9.316 1.00 77.69 333 ILE A CA 1
ATOM 2501 C C . ILE A 1 333 ? 4.699 -11.619 9.822 1.00 77.69 333 ILE A C 1
ATOM 2503 O O . ILE A 1 333 ? 5.409 -10.675 9.448 1.00 77.69 333 ILE A O 1
ATOM 2507 N N . PRO A 1 334 ? 5.158 -12.579 10.643 1.00 80.62 334 PRO A N 1
ATOM 2508 C CA . PRO A 1 334 ? 6.557 -12.659 11.037 1.00 80.62 334 PRO A CA 1
ATOM 2509 C C . PRO A 1 334 ? 7.426 -12.930 9.802 1.00 80.62 334 PRO A C 1
ATOM 2511 O O . PRO A 1 334 ? 7.339 -13.992 9.187 1.00 80.62 334 PRO A O 1
ATOM 2514 N N . LYS A 1 335 ? 8.255 -11.956 9.404 1.00 83.88 335 LYS A N 1
ATOM 2515 C CA . LYS A 1 335 ? 8.995 -12.001 8.126 1.00 83.88 335 LYS A CA 1
ATOM 2516 C C . LYS A 1 335 ? 9.918 -13.213 8.020 1.00 83.88 335 LYS A C 1
ATOM 2518 O O . LYS A 1 335 ? 9.955 -13.863 6.984 1.00 83.88 335 LYS A O 1
ATOM 2523 N N . THR A 1 336 ? 10.639 -13.526 9.096 1.00 81.88 336 THR A N 1
ATOM 2524 C CA . THR A 1 336 ? 11.582 -14.652 9.156 1.00 81.88 336 THR A CA 1
ATOM 2525 C C . THR A 1 336 ? 10.880 -15.998 9.009 1.00 81.88 336 THR A C 1
ATOM 2527 O O . THR A 1 336 ? 11.340 -16.832 8.237 1.00 81.88 336 THR A O 1
ATOM 2530 N N . GLU A 1 337 ? 9.751 -16.186 9.696 1.00 78.88 337 GLU A N 1
ATOM 2531 C CA . GLU A 1 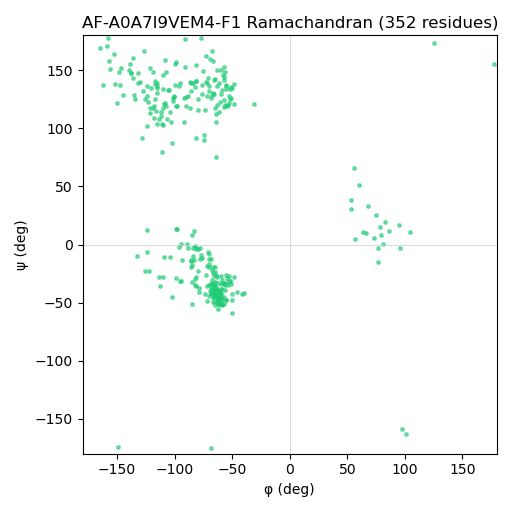337 ? 8.911 -17.384 9.575 1.00 78.88 337 GLU A CA 1
ATOM 2532 C C . GLU A 1 337 ? 8.311 -17.499 8.172 1.00 78.88 337 GLU A C 1
ATOM 2534 O O . GLU A 1 337 ? 8.303 -18.572 7.578 1.00 78.88 337 GLU A O 1
ATOM 2539 N N . PHE A 1 338 ? 7.836 -16.386 7.610 1.00 81.69 338 PHE A N 1
ATOM 2540 C CA . PHE A 1 338 ? 7.283 -16.380 6.262 1.00 81.69 338 PHE A CA 1
ATOM 2541 C C . PHE A 1 338 ? 8.333 -16.778 5.221 1.00 81.69 338 PHE A C 1
ATOM 2543 O O . PHE A 1 338 ? 8.080 -17.637 4.379 1.00 81.69 338 PHE A O 1
ATOM 2550 N N . VAL A 1 339 ? 9.521 -16.177 5.293 1.00 85.44 339 VAL A N 1
ATOM 2551 C CA . VAL A 1 339 ? 10.627 -16.489 4.387 1.00 85.44 339 VAL A CA 1
ATOM 2552 C C . VAL A 1 339 ? 11.012 -17.960 4.508 1.00 85.44 339 VAL A C 1
ATOM 2554 O O . VAL A 1 339 ? 11.050 -18.647 3.492 1.00 85.44 339 VAL A O 1
ATOM 2557 N N . SER A 1 340 ? 11.242 -18.464 5.725 1.00 83.50 340 SER A N 1
ATOM 2558 C CA . SER A 1 340 ? 11.667 -19.853 5.922 1.00 83.50 340 SER A CA 1
ATOM 2559 C C . SER A 1 340 ? 10.613 -20.873 5.490 1.00 83.50 340 SER A C 1
ATOM 2561 O O . SER A 1 340 ? 10.971 -21.946 5.014 1.00 83.50 340 SER A O 1
ATOM 2563 N N . ARG A 1 341 ? 9.323 -20.548 5.638 1.00 80.12 341 ARG A N 1
ATOM 2564 C CA . ARG A 1 341 ? 8.216 -21.458 5.322 1.00 80.12 341 ARG A CA 1
ATOM 2565 C C . ARG A 1 341 ? 7.802 -21.435 3.850 1.00 80.12 341 ARG A C 1
ATOM 2567 O O . ARG A 1 341 ? 7.343 -22.464 3.362 1.00 80.12 341 ARG A O 1
ATOM 2574 N N . PHE A 1 342 ? 7.910 -20.296 3.159 1.00 81.25 342 PHE A N 1
ATOM 2575 C CA . PHE A 1 342 ? 7.304 -20.128 1.826 1.00 81.25 342 PHE A CA 1
ATOM 2576 C C . PHE A 1 342 ? 8.248 -19.684 0.712 1.00 81.25 342 PHE A C 1
ATOM 2578 O O . PHE A 1 342 ? 7.908 -19.902 -0.447 1.00 81.25 342 PHE A O 1
ATOM 2585 N N . LEU A 1 343 ? 9.377 -19.041 1.021 1.00 82.81 343 LEU A N 1
ATOM 2586 C CA . LEU A 1 343 ? 10.270 -18.488 -0.007 1.00 82.81 343 LEU A CA 1
ATOM 2587 C C . LEU A 1 343 ? 11.619 -19.207 -0.072 1.00 82.81 343 LEU A C 1
ATOM 2589 O O . LEU A 1 343 ? 12.176 -19.370 -1.156 1.00 82.81 343 LEU A O 1
ATOM 2593 N N . ALA A 1 344 ? 12.149 -19.637 1.073 1.00 79.12 344 ALA A N 1
ATOM 2594 C CA . ALA A 1 344 ? 13.413 -20.348 1.135 1.00 79.12 344 ALA A CA 1
ATOM 2595 C C . ALA A 1 344 ? 13.301 -21.718 0.438 1.00 79.12 344 ALA A C 1
ATOM 2597 O O . ALA A 1 344 ? 12.275 -22.395 0.574 1.00 79.12 344 ALA A O 1
ATOM 2598 N N . PRO A 1 345 ? 14.348 -22.161 -0.284 1.00 71.56 345 PRO A N 1
ATOM 2599 C CA . PRO A 1 345 ? 14.385 -23.516 -0.812 1.00 71.56 345 PRO A CA 1
ATOM 2600 C C . PRO A 1 345 ? 14.265 -24.529 0.339 1.00 71.56 345 PRO A C 1
ATOM 2602 O O . PRO A 1 345 ? 14.775 -24.268 1.436 1.00 71.56 345 PRO A O 1
ATOM 2605 N N . PRO A 1 346 ? 13.604 -25.682 0.120 1.00 62.34 346 PRO A N 1
ATOM 2606 C CA . PRO A 1 346 ? 13.483 -26.701 1.152 1.00 62.34 346 PRO A CA 1
ATOM 2607 C C . PRO A 1 346 ? 14.879 -27.130 1.629 1.00 62.34 346 PRO A C 1
ATOM 2609 O O . PRO A 1 346 ? 15.809 -27.180 0.815 1.00 62.34 346 PRO A O 1
ATOM 2612 N N . PRO A 1 347 ? 15.056 -27.433 2.930 1.00 62.44 347 PRO A N 1
ATOM 2613 C CA . PRO A 1 347 ? 16.336 -27.907 3.434 1.00 62.44 347 PRO A CA 1
ATOM 2614 C C . PRO A 1 347 ? 16.768 -29.139 2.636 1.00 62.44 347 PRO A C 1
ATOM 2616 O O . PRO A 1 347 ? 15.945 -30.010 2.342 1.00 62.44 347 PRO A O 1
ATOM 2619 N N . ALA A 1 348 ? 18.053 -29.194 2.270 1.00 65.69 348 ALA A N 1
ATOM 2620 C CA . ALA A 1 348 ? 18.614 -30.348 1.585 1.00 65.69 348 ALA A CA 1
ATOM 2621 C C . ALA A 1 348 ? 18.284 -31.608 2.393 1.00 65.69 348 ALA A C 1
ATOM 2623 O O . ALA A 1 348 ? 18.512 -31.647 3.606 1.00 65.69 348 ALA A O 1
ATOM 2624 N N . SER A 1 349 ? 17.702 -32.611 1.729 1.00 61.59 349 SER A N 1
ATOM 2625 C CA . SER A 1 349 ? 17.482 -33.921 2.334 1.00 61.59 349 SER A CA 1
ATOM 2626 C C . SER A 1 349 ? 18.812 -34.393 2.925 1.00 61.59 349 SER A C 1
ATOM 2628 O O . SER A 1 349 ? 19.833 -34.218 2.251 1.00 61.59 349 SER A O 1
ATOM 2630 N N . PRO A 1 350 ? 18.841 -34.937 4.156 1.00 61.53 350 PRO A N 1
ATOM 2631 C CA . PRO A 1 350 ? 20.063 -35.539 4.661 1.00 61.53 350 PRO A CA 1
ATOM 2632 C C . PRO A 1 350 ? 20.517 -36.546 3.609 1.00 61.53 350 PRO A C 1
ATOM 2634 O O . PRO A 1 350 ? 19.731 -37.391 3.180 1.00 61.53 350 PRO A O 1
ATOM 2637 N N . SER A 1 351 ? 21.736 -36.365 3.106 1.00 58.75 351 SER A N 1
ATOM 2638 C CA . SER A 1 351 ? 22.345 -37.318 2.198 1.00 58.75 351 SER A CA 1
ATOM 2639 C C . SER A 1 351 ? 22.301 -38.670 2.893 1.00 58.75 351 SER A C 1
ATOM 2641 O O . SER A 1 351 ? 22.863 -38.809 3.981 1.00 58.75 351 SER A O 1
ATOM 2643 N N . ASP A 1 352 ? 21.618 -39.636 2.279 1.00 53.34 352 ASP A N 1
ATOM 2644 C CA . ASP A 1 352 ? 21.786 -41.051 2.591 1.00 53.34 352 ASP A CA 1
ATOM 2645 C C . ASP A 1 352 ? 23.232 -41.421 2.218 1.00 53.34 352 ASP A C 1
ATOM 2647 O O . ASP A 1 352 ? 23.509 -41.999 1.168 1.00 53.34 352 ASP A O 1
ATOM 2651 N N . GLU A 1 353 ? 24.187 -41.002 3.048 1.00 49.19 353 GLU A N 1
ATOM 2652 C CA . GLU A 1 353 ? 25.505 -41.611 3.100 1.00 49.19 353 GLU A CA 1
ATOM 2653 C C . GLU A 1 353 ? 25.319 -42.944 3.823 1.00 49.19 353 GLU A C 1
ATOM 2655 O O . GLU A 1 353 ? 25.231 -43.011 5.052 1.00 49.19 353 GLU A O 1
ATOM 2660 N N . GLY A 1 354 ? 25.122 -43.978 3.001 1.00 43.66 354 GLY A N 1
ATOM 2661 C CA . GLY A 1 354 ? 25.111 -45.382 3.401 1.00 43.66 354 GLY A CA 1
ATOM 2662 C C . GLY A 1 354 ? 26.490 -45.953 3.688 1.00 43.66 354 GLY A C 1
ATOM 2663 O O . GLY A 1 354 ? 27.508 -45.304 3.354 1.00 43.66 354 GLY A O 1
#

Sequence (354 aa):
MTIFDAYRALAPVQIIEVDTPRGASDLVVESLAGVLQARLRAESVYPLNVQVGGTTKFCVVMRDLISEPFTPGTPSGAELFPIEKLADGWVPVAVDDLGEVVELPLYTPGQGGVRILIAGSSGSGKSTVPNNVLASALRSAAYDVWLADPQMQTFGAYEPYVTRSASTVEDIIQMVVDLDTLKDSRVDQYMADGDDCFQAPKHGKPIILVLEELSAMTDTNPDKKSRAVFEAAFTSLAQRARKAGITLVVSMQVSSADTIPSRARSQFDIRVAHQLATPSDTGMILPSMPPGAPQPHEIVGSIGRDGLRTSAGLFILGGESVDRVRRCRGWHIPKTEFVSRFLAPPPASPSDEG